Protein AF-R6I8Z9-F1 (afdb_monomer)

Nearest PDB structures (foldseek):
  7ds2-assembly1_B  TM=3.006E-01  e=2.150E+00  Gallus gallus
  7f9o-assembly1_7  TM=3.722E-01  e=4.222E+00  Hordeum vulgare subsp. spontaneum
  8cht-assembly2_B  TM=3.622E-01  e=7.407E+00  Homo sapiens

Radius of gyration: 23.56 Å; Cα contacts (8 Å, |Δi|>4): 431; chains: 1; bounding box: 46×62×81 Å

Mean predicted aligned error: 12.5 Å

Sequence (289 aa):
MYRFGGLYREVPIAVRAELDESARIVSLTIDEESCGSQGKSCDFACLERSLRDKLINRPFTEFSQIYKDAGTTGCLHVFEILSGASAFFAVLRDSGRDGGSEQELVKISSDAGGLIAENIHEVLGKTSVTNIDIRHNALPTFGKKGLPESMDAHLSVSVNGKTVSETDIKADDFPGCYSRLNRAYTRAYHAEKKFFAAGGKQRFSNLPSLVGLTVLALSREGMSGTFSRAAKLENILIFLQTGEGREGCIGFRKGLNMNQQYMLKAAAGAALGCAALALGIALKRRVRL

Solvent-accessible surface area (backbone atoms only — not comparable to full-atom values): 15982 Å² total; per-residue (Å²): 107,56,54,55,91,91,45,80,45,78,35,56,67,46,74,51,74,41,63,50,99,81,40,20,24,74,44,69,46,64,49,85,85,34,44,17,56,93,82,36,70,60,65,56,75,61,47,43,52,51,33,48,80,71,43,52,76,36,54,37,79,45,37,63,75,76,43,84,54,32,77,72,51,69,32,49,66,60,38,53,53,49,41,32,52,24,48,49,50,47,52,33,56,78,66,76,40,97,74,82,56,72,50,74,48,60,46,59,49,76,60,98,55,36,40,41,36,41,36,42,38,34,50,71,90,46,77,46,41,37,42,37,41,38,38,49,78,41,84,62,39,60,43,98,60,37,49,52,34,26,38,35,27,43,36,42,30,25,50,74,87,39,80,69,39,75,45,77,43,79,24,82,33,44,70,50,44,50,54,54,48,44,53,48,31,48,48,48,44,54,52,51,41,58,72,68,66,40,79,94,59,71,70,68,71,56,44,68,59,44,44,57,53,48,52,52,52,56,26,55,75,70,51,71,64,77,69,60,35,55,56,30,51,50,50,46,54,41,44,68,41,34,76,76,80,40,85,54,50,62,64,53,60,58,44,50,56,49,53,51,49,50,49,50,51,51,51,49,51,50,51,52,52,52,50,52,51,53,50,52,52,53,52,58,55,62,77,75,110

Secondary structure (DSSP, 8-state):
-EEETTEEE--PPPEEEEE-TTSBEEEEEE-TT---BTTB---HHHHHHHHHHHHTTSBGGGHHHH--SHHHHT-HHHHHHHHHHHHHHHHHHHTT-S---EEEEEEEEEETTEEEEEEEEEETTEEEEEEEEEEEEEEEEE-TTS-EEEEEEEEEEEETTEEEEEEEEEESSHHHHHHHHHHHHHHHHHHHHHHTT-TTT-----HHHHHHHHHHHHHHHT--SHHHHHHHHHHHHHHHHHTTTPPPPHHHHHHHHHHHHHHHHHHHHHHHHHHHHHHHHHHHHHTT-

Structure (mmCIF, N/CA/C/O backbone):
data_AF-R6I8Z9-F1
#
_entry.id   AF-R6I8Z9-F1
#
loop_
_atom_site.group_PDB
_atom_site.id
_atom_site.type_symbol
_atom_site.label_atom_id
_atom_site.label_alt_id
_atom_site.label_comp_id
_atom_site.label_asym_id
_atom_site.label_entity_id
_atom_site.label_seq_id
_atom_site.pdbx_PDB_ins_code
_atom_site.Cartn_x
_atom_site.Cartn_y
_atom_site.Cartn_z
_atom_site.occupancy
_atom_site.B_iso_or_equiv
_atom_site.auth_seq_id
_atom_site.auth_comp_id
_atom_site.auth_asym_id
_atom_site.auth_atom_id
_atom_site.pdbx_PDB_model_num
ATOM 1 N N . MET A 1 1 ? -6.831 3.422 -6.038 1.00 37.69 1 MET A N 1
ATOM 2 C CA . MET A 1 1 ? -6.981 3.412 -7.516 1.00 37.69 1 MET A CA 1
ATOM 3 C C . MET A 1 1 ? -5.604 3.221 -8.142 1.00 37.69 1 MET A C 1
ATOM 5 O O . MET A 1 1 ? -4.718 3.997 -7.817 1.00 37.69 1 MET A O 1
ATOM 9 N N . TYR A 1 2 ? -5.399 2.217 -9.003 1.00 39.88 2 TYR A N 1
ATOM 10 C CA . TYR A 1 2 ? -4.103 2.012 -9.669 1.00 39.88 2 TYR A CA 1
ATOM 11 C C . TYR A 1 2 ? -4.144 2.591 -11.085 1.00 39.88 2 TYR A C 1
ATOM 13 O O . TYR A 1 2 ? -4.976 2.191 -11.900 1.00 39.88 2 TYR A O 1
ATOM 21 N N . ARG A 1 3 ? -3.232 3.521 -11.388 1.00 37.03 3 ARG A N 1
ATOM 22 C CA . ARG A 1 3 ? -3.014 4.039 -12.745 1.00 37.03 3 ARG A CA 1
ATOM 23 C C . ARG A 1 3 ? -1.693 3.487 -13.262 1.00 37.03 3 ARG A C 1
ATOM 25 O O . ARG A 1 3 ? -0.635 3.947 -12.855 1.00 37.03 3 ARG A O 1
ATOM 32 N N . PHE A 1 4 ? -1.751 2.502 -14.155 1.00 36.09 4 PHE A N 1
ATOM 33 C CA . PHE A 1 4 ? -0.560 1.955 -14.810 1.00 36.09 4 PHE A CA 1
ATOM 34 C C . PHE A 1 4 ? -0.611 2.288 -16.300 1.00 36.09 4 PHE A C 1
ATOM 36 O O . PHE A 1 4 ? -1.385 1.681 -17.037 1.00 36.09 4 PHE A O 1
ATOM 43 N N . GLY A 1 5 ? 0.230 3.222 -16.763 1.00 35.69 5 GLY A N 1
ATOM 44 C CA . GLY A 1 5 ? 0.441 3.576 -18.179 1.00 35.69 5 GLY A CA 1
ATOM 45 C C . GLY A 1 5 ? -0.823 3.571 -19.058 1.00 35.69 5 GLY A C 1
ATOM 46 O O . GLY A 1 5 ? -0.926 2.787 -19.999 1.00 35.69 5 GLY A O 1
ATOM 47 N N . GLY A 1 6 ? -1.822 4.380 -18.714 1.00 32.09 6 GLY A N 1
ATOM 48 C CA . GLY A 1 6 ? -3.072 4.491 -19.478 1.00 32.09 6 GLY A CA 1
ATOM 49 C C . GLY A 1 6 ? -4.121 3.400 -19.217 1.00 32.09 6 GLY A C 1
ATOM 50 O O . GLY A 1 6 ? -5.240 3.523 -19.701 1.00 32.09 6 GLY A O 1
ATOM 51 N N . LEU A 1 7 ? -3.820 2.365 -18.421 1.00 34.34 7 LEU A N 1
ATOM 52 C CA . LEU A 1 7 ? -4.843 1.490 -17.841 1.00 34.34 7 LEU A CA 1
ATOM 53 C C . LEU A 1 7 ? -5.389 2.150 -16.573 1.00 34.34 7 LEU A C 1
ATOM 55 O O . LEU A 1 7 ? -4.698 2.234 -15.554 1.00 34.34 7 LEU A O 1
ATOM 59 N N . TYR A 1 8 ? -6.638 2.599 -16.662 1.00 40.69 8 TYR A N 1
ATOM 60 C CA . TYR A 1 8 ? -7.464 2.963 -15.520 1.00 40.69 8 TYR A CA 1
ATOM 61 C C . TYR A 1 8 ? -8.194 1.706 -15.069 1.00 40.69 8 TYR A C 1
ATOM 63 O O . TYR A 1 8 ? -8.999 1.156 -15.819 1.00 40.69 8 TYR A O 1
ATOM 71 N N . ARG A 1 9 ? -7.895 1.220 -13.865 1.00 45.56 9 ARG A N 1
ATOM 72 C CA . ARG A 1 9 ? -8.770 0.254 -13.204 1.00 45.56 9 ARG A CA 1
ATOM 73 C C . ARG A 1 9 ? -9.103 0.755 -11.811 1.00 45.56 9 ARG A C 1
ATOM 75 O O . ARG A 1 9 ? -8.223 0.961 -10.971 1.00 45.56 9 ARG A O 1
ATOM 82 N N . GLU A 1 10 ? -10.393 0.946 -11.586 1.00 44.97 10 GLU A N 1
ATOM 83 C CA . GLU A 1 10 ? -10.961 0.999 -10.251 1.00 44.97 10 GLU A CA 1
ATOM 84 C C . GLU A 1 10 ? -10.973 -0.437 -9.739 1.00 44.97 10 GLU A C 1
ATOM 86 O O . GLU A 1 10 ? -11.637 -1.319 -10.272 1.00 44.97 10 GLU A O 1
ATOM 91 N N . VAL A 1 11 ? -10.084 -0.694 -8.789 1.00 53.53 11 VAL A N 1
ATOM 92 C CA . VAL A 1 11 ? -9.871 -2.000 -8.163 1.00 53.53 11 VAL A CA 1
ATOM 93 C C . VAL A 1 11 ? -10.035 -1.959 -6.637 1.00 53.53 11 VAL A C 1
ATOM 95 O O . VAL A 1 11 ? -9.329 -2.704 -5.956 1.00 53.53 11 VAL A O 1
ATOM 98 N N . PRO A 1 12 ? -10.872 -1.082 -6.035 1.00 67.50 12 PRO A N 1
ATOM 99 C CA . PRO A 1 12 ? -11.103 -1.218 -4.611 1.00 67.50 12 PRO A CA 1
ATOM 100 C C . PRO A 1 12 ? -11.993 -2.443 -4.366 1.00 67.50 12 PRO A C 1
ATOM 102 O O . PRO A 1 12 ? -13.081 -2.569 -4.925 1.00 67.50 12 PRO A O 1
ATOM 105 N N . ILE A 1 13 ? -11.509 -3.353 -3.522 1.00 74.19 13 ILE A N 1
ATOM 106 C CA . ILE A 1 13 ? -12.403 -4.129 -2.667 1.00 74.19 13 ILE A CA 1
ATOM 107 C C . ILE A 1 13 ? -12.744 -3.190 -1.516 1.00 74.19 13 ILE A C 1
ATOM 109 O O . ILE A 1 13 ? -11.839 -2.768 -0.795 1.00 74.19 13 ILE A O 1
ATOM 113 N N . ALA A 1 14 ? -14.016 -2.853 -1.358 1.00 80.69 14 ALA A N 1
ATOM 114 C CA . ALA A 1 14 ? -14.491 -2.127 -0.192 1.00 80.69 14 ALA A CA 1
ATOM 115 C C . ALA A 1 14 ? -15.047 -3.133 0.820 1.00 80.69 14 ALA A C 1
ATOM 117 O O . ALA A 1 14 ? -15.854 -3.996 0.484 1.00 80.69 14 ALA A O 1
ATOM 118 N N . VAL A 1 15 ? -14.564 -3.054 2.060 1.00 84.94 15 VAL A N 1
ATOM 119 C CA . VAL A 1 15 ? -14.990 -3.927 3.157 1.00 84.94 15 VAL A CA 1
ATOM 120 C C . VAL A 1 15 ? -15.552 -3.053 4.264 1.00 84.94 15 VAL A C 1
ATOM 122 O O . VAL A 1 15 ? -14.878 -2.134 4.727 1.00 84.94 15 VAL A O 1
ATOM 125 N N . ARG A 1 16 ? -16.763 -3.367 4.718 1.00 89.00 16 ARG A N 1
ATOM 126 C CA . ARG A 1 16 ? -17.369 -2.770 5.906 1.00 89.00 16 ARG A CA 1
ATOM 127 C C . ARG A 1 16 ? -17.324 -3.789 7.035 1.00 89.00 16 ARG A C 1
ATOM 129 O O . ARG A 1 16 ? -17.813 -4.905 6.888 1.00 89.00 16 ARG A O 1
ATOM 136 N N . ALA A 1 17 ? -16.737 -3.395 8.159 1.00 90.12 17 ALA A N 1
ATOM 137 C CA . ALA A 1 17 ? -16.752 -4.161 9.397 1.00 90.12 17 ALA A CA 1
ATOM 138 C C . ALA A 1 17 ? -17.488 -3.353 10.469 1.00 90.12 17 ALA A C 1
ATOM 140 O O . ALA A 1 17 ? -17.173 -2.183 10.684 1.00 90.12 17 ALA A O 1
ATOM 141 N N . GLU A 1 18 ? -18.459 -3.971 11.132 1.00 93.00 18 GLU A N 1
ATOM 142 C CA . GLU A 1 18 ? -19.169 -3.377 12.267 1.00 93.00 18 GLU A CA 1
ATOM 143 C C . GLU A 1 18 ? -18.649 -3.997 13.555 1.00 93.00 18 GLU A C 1
ATOM 145 O O . GLU A 1 18 ? -18.430 -5.212 13.618 1.00 93.00 18 GLU A O 1
ATOM 150 N N . LEU A 1 19 ? -18.437 -3.157 14.566 1.00 92.94 19 LEU A N 1
ATOM 151 C CA . LEU A 1 19 ? -17.8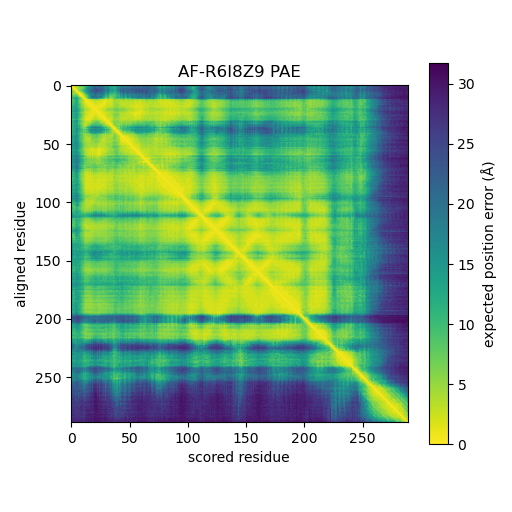47 -3.551 15.837 1.00 92.94 19 LEU A CA 1
ATOM 152 C C . LEU A 1 19 ? -18.837 -3.335 16.985 1.00 92.94 19 LEU A C 1
ATOM 154 O O . LEU A 1 19 ? -19.604 -2.374 16.958 1.00 92.94 19 LEU A O 1
ATOM 158 N N . ASP A 1 20 ? -18.794 -4.202 17.995 1.00 93.75 20 ASP A N 1
ATOM 159 C CA . ASP A 1 20 ? -19.477 -3.969 19.272 1.00 93.75 20 ASP A CA 1
ATOM 160 C C . ASP A 1 20 ? -18.688 -3.019 20.197 1.00 93.75 20 ASP A C 1
ATOM 162 O O . ASP A 1 20 ? -17.582 -2.569 19.885 1.00 93.75 20 ASP A O 1
ATOM 166 N N . GLU A 1 21 ? -19.243 -2.747 21.381 1.00 90.62 21 GLU A N 1
ATOM 167 C CA . GLU A 1 21 ? -18.621 -1.919 22.427 1.00 90.62 21 GLU A CA 1
ATOM 168 C C . GLU A 1 21 ? -17.268 -2.469 22.916 1.00 90.62 21 GLU A C 1
ATOM 170 O O . GLU A 1 21 ? -16.422 -1.725 23.411 1.00 90.62 21 GLU A O 1
ATOM 175 N N . SER A 1 22 ? -17.032 -3.773 22.746 1.00 90.56 22 SER A N 1
ATOM 176 C CA . SER A 1 22 ? -15.766 -4.443 23.064 1.00 90.56 22 SER A CA 1
ATOM 177 C C . SER A 1 22 ? -14.793 -4.473 21.877 1.00 90.56 22 SER A C 1
ATOM 179 O O . SER A 1 22 ? -13.768 -5.155 21.938 1.00 90.56 22 SER A O 1
ATOM 181 N N . ALA A 1 23 ? -15.084 -3.736 20.798 1.00 90.50 23 ALA A N 1
ATOM 182 C CA . ALA A 1 23 ? -14.331 -3.723 19.548 1.00 90.50 23 ALA A CA 1
ATOM 183 C C . ALA A 1 23 ? -14.204 -5.106 18.882 1.00 90.50 23 ALA A C 1
ATOM 185 O O . ALA A 1 23 ? -13.194 -5.404 18.234 1.00 90.50 23 ALA A O 1
ATOM 186 N N . ARG A 1 24 ? -15.210 -5.972 19.036 1.00 92.06 24 ARG A N 1
ATOM 187 C CA . ARG A 1 24 ? -15.294 -7.267 18.350 1.00 92.06 24 ARG A CA 1
ATOM 188 C C . ARG A 1 24 ? -16.115 -7.126 17.081 1.00 92.06 24 ARG A C 1
ATOM 190 O O . ARG A 1 24 ? -17.107 -6.410 17.063 1.00 92.06 24 ARG A O 1
ATOM 197 N N . ILE A 1 25 ? -15.720 -7.837 16.030 1.00 91.19 25 ILE A N 1
ATOM 198 C CA . ILE A 1 25 ? -16.417 -7.795 14.740 1.00 91.19 25 ILE A CA 1
ATOM 199 C C . ILE A 1 25 ? -17.774 -8.502 14.869 1.00 91.19 25 ILE A C 1
ATOM 201 O O . ILE A 1 25 ? -17.808 -9.717 15.049 1.00 91.19 25 ILE A O 1
ATOM 205 N N . VAL A 1 26 ? -18.880 -7.771 14.741 1.00 93.56 26 VAL A N 1
ATOM 206 C CA . VAL A 1 26 ? -20.249 -8.330 14.765 1.00 93.56 26 VAL A CA 1
ATOM 207 C C . VAL A 1 26 ? -20.830 -8.534 13.371 1.00 93.56 26 VAL A C 1
ATOM 209 O O . VAL A 1 26 ? -21.685 -9.394 13.177 1.00 93.56 26 VAL A O 1
ATOM 212 N N . SER A 1 27 ? -20.339 -7.782 12.387 1.00 90.69 27 SER A N 1
ATOM 213 C CA . SER A 1 27 ? -20.727 -7.920 10.987 1.00 90.69 27 SER A CA 1
ATOM 214 C C . SER A 1 27 ? -19.550 -7.601 10.077 1.00 90.69 27 SER A C 1
ATOM 216 O O . SER A 1 27 ? -18.705 -6.764 10.400 1.00 90.69 27 SER A O 1
ATOM 218 N N . LEU A 1 28 ? -19.496 -8.282 8.935 1.00 88.56 28 LEU A N 1
ATOM 219 C CA . LEU A 1 28 ? -18.548 -7.998 7.871 1.00 88.56 28 LEU A CA 1
ATOM 220 C C . LEU A 1 28 ? -19.227 -8.208 6.519 1.00 88.56 28 LEU A C 1
ATOM 222 O O . LEU A 1 28 ? -19.795 -9.277 6.265 1.00 88.56 28 LEU A O 1
ATOM 226 N N . THR A 1 29 ? -19.154 -7.189 5.671 1.00 86.56 29 THR A N 1
ATOM 227 C CA . THR A 1 29 ? -19.706 -7.193 4.314 1.00 86.56 29 THR A CA 1
ATOM 228 C C . THR A 1 29 ? -18.689 -6.635 3.331 1.00 86.56 29 THR A C 1
ATOM 230 O O . THR A 1 29 ? -17.877 -5.769 3.670 1.00 86.56 29 THR A O 1
ATOM 233 N N . ILE A 1 30 ? -18.718 -7.149 2.110 1.00 82.56 30 ILE A N 1
ATOM 234 C CA . ILE A 1 30 ? -17.967 -6.609 0.982 1.00 82.56 30 ILE A CA 1
ATOM 235 C C . ILE A 1 30 ? -18.955 -5.837 0.120 1.00 82.56 30 ILE A C 1
ATOM 237 O O . ILE A 1 30 ? -20.037 -6.334 -0.171 1.00 82.56 30 ILE A O 1
ATOM 241 N N . ASP A 1 31 ? -18.592 -4.618 -0.261 1.00 79.62 31 ASP A N 1
ATOM 242 C CA . ASP A 1 31 ? -19.432 -3.798 -1.128 1.00 79.62 31 ASP A CA 1
ATOM 243 C C . ASP A 1 31 ? -19.639 -4.499 -2.478 1.00 79.62 31 AS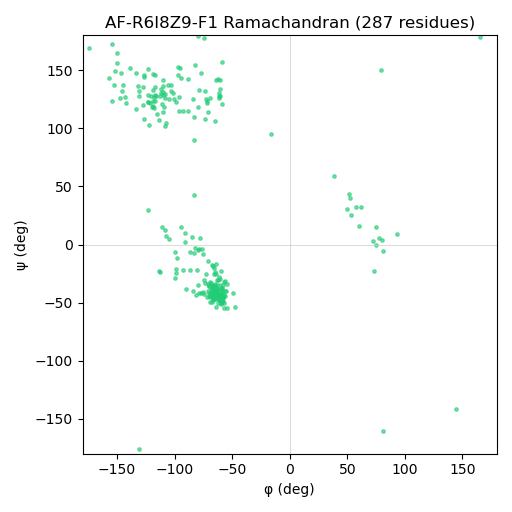P A C 1
ATOM 245 O O . ASP A 1 31 ? -18.666 -4.935 -3.103 1.00 79.62 31 ASP A O 1
ATOM 249 N N . GLU A 1 32 ? -20.890 -4.601 -2.922 1.00 70.94 32 GLU A N 1
ATOM 250 C CA . GLU A 1 32 ? -21.266 -5.236 -4.187 1.00 70.94 32 GLU A CA 1
ATOM 251 C C . GLU A 1 32 ? -20.709 -4.482 -5.403 1.00 70.94 32 GLU A C 1
ATOM 253 O O . GLU A 1 32 ? -20.472 -5.095 -6.446 1.00 70.94 32 GLU A O 1
ATOM 258 N N . GLU A 1 33 ? -20.415 -3.185 -5.261 1.00 73.44 33 GLU A N 1
ATOM 259 C CA . GLU A 1 33 ? -19.756 -2.373 -6.292 1.00 73.44 33 GLU A CA 1
ATOM 260 C C . GLU A 1 33 ? -18.245 -2.652 -6.395 1.00 73.44 33 GLU A C 1
ATOM 262 O O . GLU A 1 33 ? -17.557 -2.133 -7.279 1.00 73.44 33 GLU A O 1
ATOM 267 N N . SER A 1 34 ? -17.697 -3.502 -5.517 1.00 72.69 34 SER A N 1
ATOM 268 C CA . SER A 1 34 ? -16.289 -3.888 -5.567 1.00 72.69 34 SER A CA 1
ATOM 269 C C . SER A 1 34 ? -15.955 -4.594 -6.885 1.00 72.69 34 SER A C 1
ATOM 271 O O . SER A 1 34 ? -16.517 -5.626 -7.240 1.00 72.69 34 SER A O 1
ATOM 273 N N . CYS A 1 35 ? -14.918 -4.127 -7.577 1.00 66.00 35 CYS A N 1
ATOM 274 C CA . CYS A 1 35 ? -14.460 -4.729 -8.840 1.00 66.00 35 CYS A CA 1
ATOM 275 C C . CYS A 1 35 ? -13.491 -5.919 -8.649 1.00 66.00 35 CYS A C 1
ATOM 277 O O . CYS A 1 35 ? -12.918 -6.441 -9.613 1.00 66.00 35 CYS A O 1
ATOM 279 N N . GLY A 1 36 ? -13.281 -6.349 -7.402 1.00 62.72 36 GLY A N 1
ATOM 280 C CA . GLY A 1 36 ? -12.304 -7.365 -7.012 1.00 62.72 36 GLY A CA 1
ATOM 281 C C . GLY A 1 36 ? -10.895 -6.786 -6.896 1.00 62.72 36 GLY A C 1
ATOM 282 O O . GLY A 1 36 ? -10.720 -5.579 -6.748 1.00 62.72 36 GLY A O 1
ATOM 283 N N . SER A 1 37 ? -9.870 -7.640 -6.952 1.00 59.22 37 SER A N 1
ATOM 284 C CA . SER A 1 37 ? -8.480 -7.187 -6.831 1.00 59.22 37 SER A CA 1
ATOM 285 C C . SER A 1 37 ? -7.694 -7.292 -8.133 1.00 59.22 37 SER A C 1
ATOM 287 O O . SER A 1 37 ? -7.833 -8.255 -8.889 1.00 59.22 37 SER A O 1
ATOM 289 N N . GLN A 1 38 ? -6.834 -6.293 -8.374 1.00 54.91 38 GLN A N 1
ATOM 290 C CA . GLN A 1 38 ? -5.828 -6.265 -9.445 1.00 54.91 38 GLN A CA 1
ATOM 291 C C . GLN A 1 38 ? -6.383 -6.628 -10.840 1.00 54.91 38 GLN A C 1
ATOM 293 O O . GLN A 1 38 ? -5.677 -7.143 -11.703 1.00 54.91 38 GLN A O 1
ATOM 298 N N . GLY A 1 39 ? -7.660 -6.314 -11.082 1.00 48.28 39 GLY A N 1
ATOM 299 C CA . GLY A 1 39 ? -8.331 -6.424 -12.372 1.00 48.28 39 GLY A CA 1
ATOM 300 C C . GLY A 1 39 ? -9.069 -7.743 -12.598 1.00 48.28 39 GLY A C 1
ATOM 301 O O . GLY A 1 39 ? -9.516 -7.964 -13.724 1.00 48.28 39 GLY A O 1
ATOM 302 N N . LYS A 1 40 ? -9.211 -8.594 -11.569 1.00 53.59 40 LYS A N 1
ATOM 303 C CA . LYS A 1 40 ? -10.024 -9.818 -11.609 1.00 53.59 40 LYS A CA 1
ATOM 304 C C . LYS A 1 40 ? -11.151 -9.766 -10.577 1.00 53.59 40 LYS A C 1
ATOM 306 O O . LYS A 1 40 ? -10.909 -9.483 -9.405 1.00 53.59 40 LYS A O 1
ATOM 311 N N . SER A 1 41 ? -12.357 -10.119 -11.019 1.00 56.53 41 SER A N 1
ATOM 312 C CA . SER A 1 41 ? -13.537 -10.257 -10.164 1.00 56.53 41 SER A CA 1
ATOM 313 C C . SER A 1 41 ? -13.304 -11.333 -9.100 1.00 56.53 41 SER A C 1
ATOM 315 O O . SER A 1 41 ? -12.919 -12.464 -9.421 1.00 56.53 41 SER A O 1
ATOM 317 N N . CYS A 1 42 ? -13.531 -10.989 -7.833 1.00 66.94 42 CYS A N 1
ATOM 318 C CA . CYS A 1 42 ? -13.537 -11.955 -6.740 1.00 66.94 42 CYS A CA 1
ATOM 319 C C . CYS A 1 42 ? -14.903 -12.651 -6.656 1.00 66.94 42 CYS A C 1
ATOM 321 O O . CYS A 1 42 ? -15.919 -12.102 -7.066 1.00 66.94 42 CYS A O 1
ATOM 323 N N . ASP A 1 43 ? -14.928 -13.864 -6.105 1.00 71.00 43 ASP A N 1
ATOM 324 C CA . ASP A 1 43 ? -16.175 -14.514 -5.693 1.00 71.00 43 ASP A CA 1
ATOM 325 C C . ASP A 1 43 ? -16.545 -13.980 -4.303 1.00 71.00 43 ASP A C 1
ATOM 327 O O . ASP A 1 43 ? -16.061 -14.490 -3.287 1.00 71.00 43 ASP A O 1
ATOM 331 N N . PHE A 1 44 ? -17.311 -12.887 -4.270 1.00 73.38 44 PHE A N 1
ATOM 332 C CA . PHE A 1 44 ? -17.617 -12.175 -3.029 1.00 73.38 44 PHE A CA 1
ATOM 333 C C . PHE A 1 44 ? -18.463 -13.008 -2.072 1.00 73.38 44 PHE A C 1
ATOM 335 O O . PHE A 1 44 ? -18.134 -13.057 -0.897 1.00 73.38 44 PHE A O 1
ATOM 342 N N . ALA A 1 45 ? -19.448 -13.766 -2.557 1.00 71.00 45 ALA A N 1
ATOM 343 C CA . ALA A 1 45 ? -20.281 -14.608 -1.696 1.00 71.00 45 ALA A CA 1
ATOM 344 C C . ALA A 1 45 ? -19.481 -15.741 -1.020 1.00 71.00 45 ALA A C 1
ATOM 346 O O . ALA A 1 45 ? -19.773 -16.161 0.104 1.00 71.00 45 ALA A O 1
ATOM 347 N N . CYS A 1 46 ? -18.471 -16.282 -1.707 1.00 70.31 46 CYS A N 1
ATOM 348 C CA . CYS A 1 46 ? -17.529 -17.229 -1.112 1.00 70.31 46 CYS A CA 1
ATOM 349 C C . CYS A 1 46 ? -16.609 -16.544 -0.093 1.00 70.31 46 CYS A C 1
ATOM 351 O O . CYS A 1 46 ? -16.397 -17.061 1.007 1.00 70.31 46 CYS A O 1
ATOM 353 N N . LEU A 1 47 ? -16.094 -15.365 -0.444 1.00 73.69 47 LEU A N 1
ATOM 354 C CA . LEU A 1 47 ? -15.187 -14.602 0.402 1.00 73.69 47 LEU A CA 1
ATOM 355 C C . LEU A 1 47 ? -15.878 -14.124 1.685 1.00 73.69 47 LEU A C 1
ATOM 357 O O . LEU A 1 47 ? -15.349 -14.350 2.766 1.00 73.69 47 LEU A O 1
ATOM 361 N N . GLU A 1 48 ? -17.081 -13.562 1.596 1.00 76.81 48 GLU A N 1
ATOM 362 C CA . GLU A 1 48 ? -17.883 -13.141 2.745 1.00 76.81 48 GLU A CA 1
ATOM 363 C C . GLU A 1 48 ? -18.190 -14.297 3.694 1.00 76.81 48 GLU A C 1
ATOM 365 O O . GLU A 1 48 ? -17.992 -14.151 4.898 1.00 76.81 48 GLU A O 1
ATOM 370 N N . ARG A 1 49 ? -18.602 -15.466 3.181 1.00 75.62 49 ARG A N 1
ATOM 371 C CA . ARG A 1 49 ? -18.802 -16.659 4.024 1.00 75.62 49 ARG A CA 1
ATOM 372 C C . ARG A 1 49 ? -17.517 -17.070 4.738 1.00 75.62 49 ARG A C 1
ATOM 374 O O . ARG A 1 49 ? -17.516 -17.202 5.956 1.00 75.62 49 ARG A O 1
ATOM 381 N N . SER A 1 50 ? -16.411 -17.186 3.998 1.00 73.81 50 SER A N 1
ATOM 382 C CA . SER A 1 50 ? -15.105 -17.535 4.575 1.00 73.81 50 SER A CA 1
ATOM 383 C C . SER A 1 50 ? -14.651 -16.533 5.640 1.00 73.81 50 SER A C 1
ATOM 385 O O . SER A 1 50 ? -14.020 -16.920 6.621 1.00 73.81 50 SER A O 1
ATOM 387 N N . LEU A 1 51 ? -14.925 -15.242 5.450 1.00 78.88 51 LEU A N 1
ATOM 388 C CA . LEU A 1 51 ? -14.563 -14.206 6.411 1.00 78.88 51 LEU A CA 1
ATOM 389 C C . LEU A 1 51 ? -15.467 -14.241 7.639 1.00 78.88 51 LEU A C 1
ATOM 391 O O . LEU A 1 51 ? -14.954 -14.146 8.751 1.00 78.88 51 LEU A O 1
ATOM 395 N N . ARG A 1 52 ? -16.781 -14.416 7.461 1.00 80.81 52 ARG A N 1
ATOM 396 C CA . ARG A 1 52 ? -17.739 -14.481 8.571 1.00 80.81 52 ARG A CA 1
ATOM 397 C C . ARG A 1 52 ? -17.381 -15.591 9.551 1.00 80.81 52 ARG A C 1
ATOM 399 O O . ARG A 1 52 ? -17.216 -15.316 10.736 1.00 80.81 52 ARG A O 1
ATOM 406 N N . ASP A 1 53 ? -17.152 -16.800 9.048 1.00 79.50 53 ASP A N 1
ATOM 407 C CA . ASP A 1 53 ? -16.834 -17.965 9.885 1.00 79.50 53 ASP A CA 1
ATOM 408 C C . ASP A 1 53 ? -15.555 -17.773 10.712 1.00 79.50 53 ASP A C 1
ATOM 410 O O . ASP A 1 53 ? -15.407 -18.322 11.805 1.00 79.50 53 ASP A O 1
ATOM 414 N N 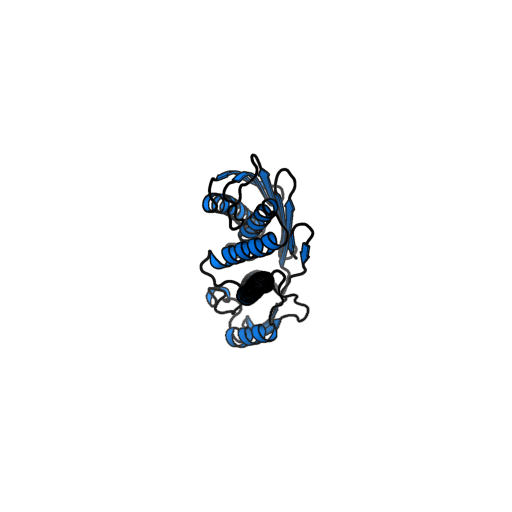. LYS A 1 54 ? -14.607 -16.989 10.192 1.00 81.19 54 LYS A N 1
ATOM 415 C CA . LYS A 1 54 ? -13.272 -16.855 10.779 1.00 81.19 54 LYS A CA 1
ATOM 416 C C . LYS A 1 54 ? -13.095 -15.602 11.626 1.00 81.19 54 LYS A C 1
ATOM 418 O O . LYS A 1 54 ? -12.274 -15.620 12.543 1.00 81.19 54 LYS A O 1
ATOM 423 N N . LEU A 1 55 ? -13.828 -14.531 11.324 1.00 85.44 55 LEU A N 1
ATOM 424 C CA . LEU A 1 55 ? -13.594 -13.197 11.880 1.00 85.44 55 LEU A CA 1
ATOM 425 C C . LEU A 1 55 ? -14.706 -12.708 12.815 1.00 85.44 55 LEU A C 1
ATOM 427 O O . LEU A 1 55 ? -14.430 -11.863 13.665 1.00 85.44 55 LEU A O 1
ATOM 431 N N . ILE A 1 56 ? -15.935 -13.221 12.708 1.00 89.62 56 ILE A N 1
ATOM 432 C CA . ILE A 1 56 ? -17.037 -12.779 13.577 1.00 89.62 56 ILE A CA 1
ATOM 433 C C . ILE A 1 56 ? -16.742 -13.131 15.041 1.00 89.62 56 ILE A C 1
ATOM 435 O O . ILE A 1 56 ? -16.169 -14.175 15.357 1.00 89.62 56 ILE A O 1
ATOM 439 N N . ASN A 1 57 ? -17.120 -12.227 15.946 1.00 87.50 57 ASN A N 1
ATOM 440 C CA . ASN A 1 57 ? -16.849 -12.246 17.382 1.00 87.50 57 ASN A CA 1
ATOM 441 C C . ASN A 1 57 ? -15.357 -12.228 17.750 1.00 87.50 57 ASN A C 1
ATOM 443 O O . ASN A 1 57 ? -14.999 -12.529 18.893 1.00 87.50 57 ASN A O 1
ATOM 447 N N . ARG A 1 58 ? -14.460 -11.872 16.829 1.00 87.56 58 ARG A N 1
ATOM 448 C CA . ARG A 1 58 ? -13.023 -11.742 17.110 1.00 87.56 58 ARG A CA 1
ATOM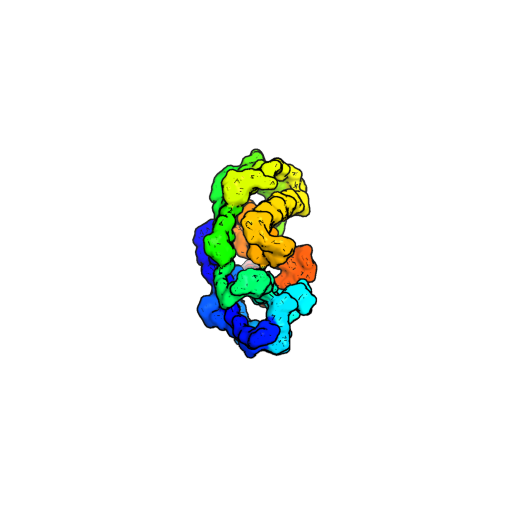 449 C C . ARG A 1 58 ? -12.660 -10.283 17.392 1.00 87.56 58 ARG A C 1
ATOM 451 O O . ARG A 1 58 ? -13.274 -9.393 16.802 1.00 87.56 58 ARG A O 1
ATOM 458 N N . PRO A 1 59 ? -11.693 -10.019 18.287 1.00 87.94 59 PRO A N 1
ATOM 459 C CA . PRO A 1 59 ? -11.301 -8.656 18.623 1.00 87.94 59 PRO A CA 1
ATOM 460 C C . PRO A 1 59 ? -10.589 -8.002 17.436 1.00 87.94 59 PRO A C 1
ATOM 462 O O . PRO A 1 59 ? -9.605 -8.522 16.905 1.00 87.94 59 PRO A O 1
ATOM 465 N N . PHE A 1 60 ? -11.085 -6.840 17.019 1.00 88.38 60 PHE A N 1
ATOM 466 C CA . PHE A 1 60 ? -10.538 -6.112 15.881 1.00 88.38 60 PHE A CA 1
ATOM 467 C C . PHE A 1 60 ? -9.207 -5.443 16.220 1.00 88.38 60 PHE A C 1
ATOM 469 O O . PHE A 1 60 ? -8.330 -5.363 15.369 1.00 88.38 60 PHE A O 1
ATOM 476 N N . THR A 1 61 ? -8.995 -5.032 17.470 1.00 81.19 61 THR A N 1
ATOM 477 C CA . THR A 1 61 ? -7.748 -4.394 17.934 1.00 81.19 61 THR A CA 1
ATOM 478 C C . THR A 1 61 ? -6.529 -5.317 17.908 1.00 81.19 61 THR A C 1
ATOM 480 O O . THR A 1 61 ? -5.396 -4.845 17.883 1.00 81.19 61 THR A O 1
ATOM 483 N N . GLU A 1 62 ? -6.744 -6.632 17.888 1.00 76.62 62 GLU A N 1
ATOM 484 C CA . GLU A 1 62 ? -5.687 -7.649 17.896 1.00 76.62 62 GLU A CA 1
ATOM 485 C C . GLU A 1 62 ? -5.559 -8.360 16.544 1.00 76.62 62 GLU A C 1
ATOM 487 O O . GLU A 1 62 ? -4.872 -9.376 16.443 1.00 76.62 62 GLU A O 1
ATOM 492 N N . PHE A 1 63 ? -6.189 -7.828 15.487 1.00 82.12 63 PHE A N 1
ATOM 493 C CA . PHE A 1 63 ? -6.283 -8.485 14.181 1.00 82.12 63 PHE A CA 1
ATOM 494 C C . PHE A 1 63 ? -4.928 -9.026 13.714 1.00 82.12 63 PHE A C 1
ATOM 496 O O . PHE A 1 63 ? -4.776 -10.212 13.461 1.00 82.12 63 PHE A O 1
ATOM 503 N N . SER A 1 64 ? -3.900 -8.183 13.687 1.00 69.69 64 SER A N 1
ATOM 504 C CA . SER A 1 64 ? -2.575 -8.583 13.199 1.00 69.69 64 SER A CA 1
ATOM 505 C C . SER A 1 64 ? -1.755 -9.471 14.152 1.00 69.69 64 SER A C 1
ATOM 507 O O . SER A 1 64 ? -0.687 -9.949 13.776 1.00 69.69 64 SER A O 1
ATOM 509 N N . GLN A 1 65 ? -2.216 -9.668 15.390 1.00 73.81 65 GLN A N 1
ATOM 510 C CA . GLN A 1 65 ? -1.629 -10.619 16.340 1.00 73.81 65 GLN A CA 1
ATOM 511 C C . GLN A 1 65 ? -2.285 -11.997 16.203 1.00 73.81 65 GLN A C 1
ATOM 513 O O . GLN A 1 65 ? -1.602 -13.020 16.267 1.00 73.81 65 GLN A O 1
ATOM 518 N N . ILE A 1 66 ? -3.601 -12.009 15.977 1.00 73.62 66 ILE A N 1
ATOM 519 C CA . ILE A 1 66 ? -4.414 -13.217 15.802 1.00 73.62 66 ILE A CA 1
ATOM 520 C C . ILE A 1 66 ? -4.222 -13.797 14.397 1.00 73.62 66 ILE A C 1
ATOM 522 O O . ILE A 1 66 ? -4.078 -15.007 14.234 1.00 73.62 66 ILE A O 1
ATOM 526 N N . TYR A 1 67 ? -4.174 -12.936 13.384 1.00 75.00 67 TYR A N 1
ATOM 527 C CA . TYR A 1 67 ? -4.009 -13.301 11.984 1.00 75.00 67 TYR A CA 1
ATOM 528 C C . TYR A 1 67 ? -2.603 -12.902 11.547 1.00 75.00 67 TYR A C 1
ATOM 530 O O . TYR A 1 67 ? -2.312 -11.730 11.316 1.00 75.00 67 TYR A O 1
ATOM 538 N N . LYS A 1 68 ? -1.706 -13.888 11.472 1.00 71.31 68 LYS A N 1
ATOM 539 C CA . LYS A 1 68 ? -0.303 -13.666 11.087 1.00 71.31 68 LYS A CA 1
ATOM 540 C C . LYS A 1 68 ? -0.112 -13.554 9.575 1.00 71.31 68 LYS A C 1
ATOM 542 O O . LYS A 1 68 ? 0.877 -12.981 9.129 1.00 71.31 68 LYS A O 1
ATOM 547 N N . ASP A 1 69 ? -1.055 -14.088 8.804 1.00 70.25 69 ASP A N 1
ATOM 548 C CA . ASP A 1 69 ? -1.003 -14.131 7.350 1.00 70.25 69 ASP A CA 1
ATOM 549 C C . ASP A 1 69 ? -2.403 -14.202 6.710 1.00 70.25 69 ASP A C 1
ATOM 551 O O . ASP A 1 69 ? -3.438 -14.376 7.365 1.00 70.25 69 ASP A O 1
ATOM 555 N N . ALA A 1 70 ? -2.405 -14.084 5.383 1.00 68.12 70 ALA A N 1
ATOM 556 C CA . ALA A 1 70 ? -3.588 -14.117 4.534 1.00 68.12 70 ALA A CA 1
ATOM 557 C C . ALA A 1 70 ? -4.263 -15.495 4.413 1.00 68.12 70 ALA A C 1
ATOM 559 O O . ALA A 1 70 ? -5.392 -15.575 3.921 1.00 68.12 70 ALA A O 1
ATOM 560 N N . GLY A 1 71 ? -3.604 -16.583 4.825 1.00 67.81 71 GLY A N 1
ATOM 561 C CA . GLY A 1 71 ? -4.173 -17.931 4.769 1.00 67.81 71 GLY A CA 1
ATOM 562 C C . GLY A 1 71 ? -5.405 -18.046 5.661 1.00 67.81 71 GLY A C 1
ATOM 563 O O . GLY A 1 71 ? -6.407 -18.660 5.284 1.00 67.81 71 GLY A O 1
ATOM 564 N N . THR A 1 72 ? -5.388 -17.346 6.799 1.00 70.06 72 THR A N 1
ATOM 565 C CA . THR A 1 72 ? -6.535 -17.333 7.709 1.00 70.06 72 THR A CA 1
ATOM 566 C C . THR A 1 72 ? -7.710 -16.575 7.101 1.00 70.06 72 THR A C 1
ATOM 568 O O . THR A 1 72 ? -8.788 -17.141 6.998 1.00 70.06 72 THR A O 1
ATOM 571 N N . THR A 1 73 ? -7.539 -15.360 6.580 1.00 71.56 73 THR A N 1
ATOM 572 C CA . THR A 1 73 ? -8.652 -14.629 5.936 1.00 71.56 73 THR A CA 1
ATOM 573 C C . THR A 1 73 ? -9.120 -15.273 4.625 1.00 71.56 73 THR A C 1
ATOM 575 O O . THR A 1 73 ? -10.215 -14.983 4.151 1.00 71.56 73 THR A O 1
ATOM 578 N N . GLY A 1 74 ? -8.305 -16.144 4.019 1.00 72.00 74 GLY A N 1
ATOM 579 C CA . GLY A 1 74 ? -8.558 -16.719 2.696 1.00 72.00 74 GLY A CA 1
ATOM 580 C C . GLY A 1 74 ? -8.368 -15.715 1.552 1.00 72.00 74 GLY A C 1
ATOM 581 O O . GLY A 1 74 ? -8.598 -16.051 0.392 1.00 72.00 74 GLY A O 1
ATOM 582 N N . CYS A 1 75 ? -7.943 -14.483 1.849 1.00 73.25 75 CYS A N 1
ATOM 583 C CA . CYS A 1 75 ? -7.686 -13.447 0.856 1.00 73.25 75 CYS A CA 1
ATOM 584 C C . CYS A 1 75 ? -6.660 -12.432 1.365 1.00 73.25 75 CYS A C 1
ATOM 586 O O . CYS A 1 75 ? -6.879 -11.765 2.378 1.00 73.25 75 CYS A O 1
ATOM 588 N N . LEU A 1 76 ? -5.578 -12.268 0.599 1.00 71.81 76 LEU A N 1
ATOM 589 C CA . LEU A 1 76 ? -4.507 -11.312 0.886 1.00 71.81 76 LEU A CA 1
ATOM 590 C C . LEU A 1 76 ? -5.011 -9.869 0.983 1.00 71.81 76 LEU A C 1
ATOM 592 O O . LEU A 1 76 ? -4.705 -9.193 1.952 1.00 71.81 76 LEU A O 1
ATOM 596 N N . HIS A 1 77 ? -5.858 -9.428 0.056 1.00 73.75 77 HIS A N 1
ATOM 597 C CA . HIS A 1 77 ? -6.363 -8.051 0.057 1.00 73.75 77 HIS A CA 1
ATOM 598 C C . HIS A 1 77 ? -7.228 -7.753 1.276 1.00 73.75 77 HIS A C 1
ATOM 600 O O . HIS A 1 77 ? -7.085 -6.709 1.894 1.00 73.75 77 HIS A O 1
ATOM 606 N N . VAL A 1 78 ? -8.103 -8.688 1.659 1.00 77.69 78 VAL A N 1
ATOM 607 C CA . VAL A 1 78 ? -8.923 -8.507 2.861 1.00 77.69 78 VAL A CA 1
ATOM 608 C C . VAL A 1 78 ? -8.053 -8.535 4.113 1.00 77.69 78 VAL A C 1
ATOM 610 O O . VAL A 1 78 ? -8.289 -7.757 5.028 1.00 77.69 78 VAL A O 1
ATOM 613 N N . PHE A 1 79 ? -7.022 -9.382 4.147 1.00 78.50 79 PHE A N 1
ATOM 614 C CA . PHE A 1 79 ? -6.037 -9.355 5.223 1.00 78.50 79 PHE A CA 1
ATOM 615 C C . PHE A 1 79 ? -5.346 -7.991 5.333 1.00 78.50 79 PHE A C 1
ATOM 617 O O . PHE A 1 79 ? -5.288 -7.434 6.423 1.00 78.50 79 PHE A O 1
ATOM 624 N N . GLU A 1 80 ? -4.869 -7.437 4.219 1.00 76.00 80 GLU A N 1
ATOM 625 C CA . GLU A 1 80 ? -4.188 -6.139 4.177 1.00 76.00 80 GLU A CA 1
ATOM 626 C C . GLU A 1 80 ? -5.127 -4.992 4.580 1.00 76.00 80 GLU A C 1
ATOM 628 O O . GLU A 1 80 ? -4.773 -4.208 5.460 1.00 76.00 80 GLU A O 1
ATOM 633 N N . ILE A 1 81 ? -6.347 -4.951 4.028 1.00 80.56 81 ILE A N 1
ATOM 634 C CA . ILE A 1 81 ? -7.374 -3.948 4.354 1.00 80.56 81 ILE A CA 1
ATOM 635 C C . ILE A 1 81 ? -7.736 -4.008 5.838 1.00 80.56 81 ILE A C 1
ATOM 637 O O . ILE A 1 81 ? -7.698 -2.988 6.518 1.00 80.56 81 ILE A O 1
ATOM 641 N N . LEU A 1 82 ? -8.067 -5.189 6.368 1.00 82.88 82 LEU A N 1
ATOM 642 C CA . LEU A 1 82 ? -8.485 -5.323 7.765 1.00 82.88 82 LEU A CA 1
ATOM 643 C C . LEU A 1 82 ? -7.324 -5.127 8.739 1.00 82.88 82 LEU A C 1
ATOM 645 O O . LEU A 1 82 ? -7.527 -4.557 9.806 1.00 82.88 82 LEU A O 1
ATOM 649 N N . SER A 1 83 ? -6.105 -5.544 8.385 1.00 80.62 83 SER A N 1
ATOM 650 C CA . SER A 1 83 ? -4.911 -5.260 9.186 1.00 80.62 83 SER A CA 1
ATOM 651 C C . SER A 1 83 ? -4.618 -3.758 9.232 1.00 80.62 83 SER A C 1
ATOM 653 O O . SER A 1 83 ? -4.275 -3.240 10.297 1.00 80.62 83 SER A O 1
ATOM 655 N N . GLY A 1 84 ? -4.758 -3.053 8.104 1.00 80.44 84 GLY A N 1
ATOM 656 C CA . GLY A 1 84 ? -4.646 -1.596 8.036 1.00 80.44 84 GLY A CA 1
ATOM 657 C C . GLY A 1 84 ? -5.744 -0.908 8.847 1.00 80.44 84 GLY A C 1
ATOM 658 O O . GLY A 1 84 ? -5.454 -0.160 9.774 1.00 80.44 84 GLY A O 1
ATOM 659 N N . ALA A 1 85 ? -7.010 -1.237 8.600 1.00 85.50 85 ALA A N 1
ATOM 660 C CA . ALA A 1 85 ? -8.139 -0.664 9.328 1.00 85.50 85 ALA A CA 1
ATOM 661 C C . ALA A 1 85 ? -8.064 -0.928 10.847 1.00 85.50 85 ALA A C 1
ATOM 663 O O . ALA A 1 85 ? -8.311 -0.024 11.641 1.00 85.50 85 ALA A O 1
ATOM 664 N N . SER A 1 86 ? -7.652 -2.131 11.265 1.00 86.31 86 SER A N 1
ATOM 665 C CA . SER A 1 86 ? -7.446 -2.504 12.674 1.00 86.31 86 SER A CA 1
ATOM 666 C C . SER A 1 86 ? -6.418 -1.617 13.363 1.00 86.31 86 SER A C 1
ATOM 668 O O . SER A 1 86 ? -6.668 -1.079 14.446 1.00 86.31 86 SER A O 1
ATOM 670 N N . ALA A 1 87 ? -5.258 -1.424 12.735 1.00 81.94 87 ALA A N 1
ATOM 671 C CA . ALA A 1 87 ? -4.245 -0.578 13.333 1.00 81.94 87 ALA A CA 1
ATOM 672 C C . ALA A 1 87 ? -4.688 0.905 13.319 1.00 81.94 87 ALA A C 1
ATOM 674 O O . ALA A 1 87 ? -4.356 1.628 14.259 1.00 81.94 87 ALA A O 1
ATOM 675 N N . PHE A 1 88 ? -5.458 1.368 12.323 1.00 84.31 88 PHE A N 1
ATOM 676 C CA . PHE A 1 88 ? -5.917 2.762 12.260 1.00 84.31 88 PHE A CA 1
ATOM 677 C C . PHE A 1 88 ? -6.963 3.028 13.341 1.00 84.31 88 PHE A C 1
ATOM 679 O O . PHE A 1 88 ? -6.894 4.028 14.054 1.00 84.31 88 PHE A O 1
ATOM 686 N N . PHE A 1 89 ? -7.857 2.065 13.554 1.00 86.69 89 PHE A N 1
ATOM 687 C CA . PHE A 1 89 ? -8.790 2.059 14.670 1.00 86.69 89 PHE A CA 1
ATOM 688 C C . PHE A 1 89 ? -8.076 2.150 16.029 1.00 86.69 89 PHE A C 1
ATOM 690 O O . PHE A 1 89 ? -8.509 2.899 16.904 1.00 86.69 89 PHE A O 1
ATOM 697 N N . ALA A 1 90 ? -6.941 1.464 16.207 1.00 82.62 90 ALA A N 1
ATOM 698 C CA . ALA A 1 90 ? -6.136 1.606 17.422 1.00 82.62 90 ALA A CA 1
ATOM 699 C C . ALA A 1 90 ? -5.585 3.035 17.599 1.00 82.62 90 ALA A C 1
ATOM 701 O O . ALA A 1 90 ? -5.593 3.555 18.712 1.00 82.62 90 ALA A O 1
ATOM 702 N N . VAL A 1 91 ? -5.166 3.700 16.514 1.00 81.44 91 VAL A N 1
ATOM 703 C CA . VAL A 1 91 ? -4.724 5.107 16.556 1.00 81.44 91 VAL A CA 1
ATOM 704 C C . VAL A 1 91 ? -5.866 6.048 16.943 1.00 81.44 91 VAL A C 1
ATOM 706 O O . VAL A 1 91 ? -5.648 6.954 17.749 1.00 81.44 91 VAL A O 1
ATOM 709 N N . LEU A 1 92 ? -7.074 5.833 16.411 1.00 86.19 92 LEU A N 1
ATOM 710 C CA . LEU A 1 92 ? -8.263 6.604 16.788 1.00 86.19 92 LEU A CA 1
ATOM 711 C C . LEU A 1 92 ? -8.552 6.484 18.289 1.00 86.19 92 LEU A C 1
ATOM 713 O O . LEU A 1 92 ? -8.666 7.506 18.968 1.00 86.19 92 LEU A O 1
ATOM 717 N N . ARG A 1 93 ? -8.569 5.251 18.817 1.00 84.56 93 ARG A N 1
ATOM 718 C CA . ARG A 1 93 ? -8.791 4.979 20.246 1.00 84.56 93 ARG A CA 1
ATOM 719 C C . ARG A 1 93 ? -7.729 5.610 21.141 1.00 84.56 93 ARG A C 1
ATOM 721 O O . ARG A 1 93 ? -8.081 6.283 22.104 1.00 84.56 93 ARG A O 1
ATOM 728 N N . ASP A 1 94 ? -6.451 5.431 20.810 1.00 82.38 94 ASP A N 1
ATOM 729 C CA . ASP A 1 94 ? -5.332 6.012 21.568 1.00 82.38 94 ASP A CA 1
ATOM 730 C C . ASP A 1 94 ? -5.381 7.550 21.577 1.00 82.38 94 ASP A C 1
ATOM 732 O O . ASP A 1 94 ? -4.905 8.189 22.514 1.00 82.38 94 ASP A O 1
ATOM 736 N N . SER A 1 95 ? -5.967 8.146 20.536 1.00 82.38 95 SER A N 1
ATOM 737 C CA . SER A 1 95 ? -6.128 9.594 20.390 1.00 82.38 95 SER A CA 1
ATOM 738 C C . SER A 1 95 ? -7.446 10.127 20.969 1.00 82.38 95 SER A C 1
ATOM 740 O O . SER A 1 95 ? -7.716 11.318 20.817 1.00 82.38 95 SER A O 1
ATOM 742 N N . GLY A 1 96 ? -8.281 9.274 21.581 1.00 87.12 96 GLY A N 1
ATOM 743 C CA . GLY A 1 96 ? -9.590 9.656 22.123 1.00 87.12 96 GLY A CA 1
ATOM 744 C C . GLY A 1 96 ? -10.574 10.169 21.067 1.00 87.12 96 GLY A C 1
ATOM 745 O O . GLY A 1 96 ? -11.349 11.078 21.349 1.00 87.12 96 GLY A O 1
ATOM 746 N N . ARG A 1 97 ? -10.496 9.654 19.832 1.00 86.25 97 ARG A N 1
ATOM 747 C CA . ARG A 1 97 ? -11.355 10.057 18.711 1.00 86.25 97 ARG A CA 1
ATOM 748 C C . ARG A 1 97 ? -12.398 8.990 18.402 1.00 86.25 97 ARG A C 1
ATOM 750 O O . ARG A 1 97 ? -12.052 7.820 18.259 1.00 86.25 97 ARG A O 1
ATOM 757 N N . ASP A 1 98 ? -13.624 9.438 18.152 1.00 85.31 98 ASP A N 1
ATOM 758 C CA . ASP A 1 98 ? -14.750 8.571 17.772 1.00 85.31 98 ASP A CA 1
ATOM 759 C C . ASP A 1 98 ? -14.821 8.305 16.257 1.00 85.31 98 ASP A C 1
ATOM 761 O O . ASP A 1 98 ? -15.623 7.498 15.793 1.00 85.31 98 ASP A O 1
ATOM 765 N N . GLY A 1 99 ? -13.978 8.973 15.461 1.00 88.88 99 GLY A N 1
ATOM 766 C CA . GLY A 1 99 ? -13.942 8.797 14.013 1.00 88.88 99 GLY A CA 1
ATOM 767 C C . GLY A 1 99 ? -12.810 9.548 13.312 1.00 88.88 99 GLY A C 1
ATOM 768 O O . GLY A 1 99 ? -12.121 10.392 13.895 1.00 88.88 99 GLY A O 1
ATOM 769 N N . GLY A 1 100 ? -12.625 9.221 12.034 1.00 89.00 100 GLY A N 1
ATOM 770 C CA . GLY A 1 100 ? -11.645 9.842 11.151 1.00 89.00 100 GLY A CA 1
ATOM 771 C C . GLY A 1 100 ? -11.423 9.036 9.874 1.00 89.00 100 GLY A C 1
ATOM 772 O O . GLY A 1 100 ? -12.002 7.966 9.697 1.00 89.00 100 GLY A O 1
ATOM 773 N N . SER A 1 101 ? -10.568 9.556 9.000 1.00 88.50 101 SER A N 1
ATOM 774 C CA . SER A 1 101 ? -10.175 8.923 7.743 1.00 88.50 101 SER A CA 1
ATOM 775 C C . SER A 1 101 ? -8.663 8.734 7.663 1.00 88.50 101 SER A C 1
ATOM 777 O O . SER A 1 101 ? -7.877 9.506 8.227 1.00 88.50 101 SER A O 1
ATOM 779 N N . GLU A 1 102 ? -8.279 7.698 6.932 1.00 86.38 102 GLU A N 1
ATOM 780 C CA . GLU A 1 102 ? -6.948 7.505 6.379 1.00 86.38 102 GLU A CA 1
ATOM 781 C C . GLU A 1 102 ? -7.125 7.231 4.884 1.00 86.38 102 GLU A C 1
ATOM 783 O O . GLU A 1 102 ? -8.052 6.523 4.481 1.00 86.38 102 GLU A O 1
ATOM 788 N N . GLN A 1 103 ? -6.299 7.870 4.065 1.00 85.00 103 GLN A N 1
ATOM 789 C CA . GLN A 1 103 ? -6.308 7.689 2.626 1.00 85.00 103 GLN A CA 1
ATOM 790 C C . GLN A 1 103 ? -4.892 7.795 2.080 1.00 85.00 103 GLN A C 1
ATOM 792 O O . GLN A 1 103 ? -4.202 8.786 2.304 1.00 85.00 103 GLN A O 1
ATOM 797 N N . GLU A 1 104 ? -4.512 6.838 1.243 1.00 81.88 104 GLU A N 1
ATOM 798 C CA . GLU A 1 104 ? -3.256 6.882 0.507 1.00 81.88 104 GLU A CA 1
ATOM 799 C C . GLU A 1 104 ? -3.495 6.779 -1.003 1.00 81.88 104 GLU A C 1
ATOM 801 O O . GLU A 1 104 ? -4.201 5.896 -1.507 1.00 81.88 104 GLU A O 1
ATOM 806 N N . LEU A 1 105 ? -2.908 7.714 -1.746 1.00 82.56 105 LEU A N 1
ATOM 807 C CA . LEU A 1 105 ? -2.972 7.791 -3.194 1.00 82.56 105 LEU A CA 1
ATOM 808 C C . LEU A 1 105 ? -1.567 7.736 -3.779 1.00 82.56 105 LEU A C 1
ATOM 810 O O . LEU A 1 105 ? -0.739 8.613 -3.554 1.00 82.56 105 LEU A O 1
ATOM 814 N N . VAL A 1 106 ? -1.352 6.734 -4.626 1.00 79.81 106 VAL A N 1
ATOM 815 C CA . VAL A 1 106 ? -0.083 6.507 -5.309 1.00 79.81 106 VAL A CA 1
ATOM 816 C C . VAL A 1 106 ? -0.248 6.761 -6.797 1.00 79.81 106 VAL A C 1
ATOM 818 O O . VAL A 1 106 ? -1.123 6.185 -7.454 1.00 79.81 106 VAL A O 1
ATOM 821 N N . LYS A 1 107 ? 0.656 7.559 -7.355 1.00 82.00 107 LYS A N 1
ATOM 822 C CA . LYS A 1 107 ? 0.795 7.774 -8.790 1.00 82.00 107 LYS A CA 1
ATOM 823 C C . LYS A 1 107 ? 2.213 7.424 -9.212 1.00 82.00 107 LYS A C 1
ATOM 825 O O . LYS A 1 107 ? 3.163 8.020 -8.730 1.00 82.00 107 LYS A O 1
ATOM 830 N N . ILE A 1 108 ? 2.344 6.494 -10.153 1.00 79.44 108 ILE A N 1
ATOM 831 C CA . ILE A 1 108 ? 3.622 6.186 -10.797 1.00 79.44 108 ILE A CA 1
ATOM 832 C C .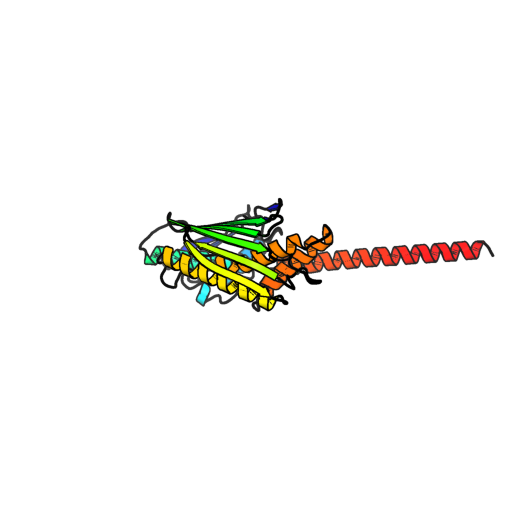 ILE A 1 108 ? 3.537 6.606 -12.262 1.00 79.44 108 ILE A C 1
ATOM 834 O O . ILE A 1 108 ? 2.605 6.231 -12.977 1.00 79.44 108 ILE A O 1
ATOM 838 N N . SER A 1 109 ? 4.511 7.391 -12.699 1.00 79.00 109 SER A N 1
ATOM 839 C CA . SER A 1 109 ? 4.697 7.830 -14.078 1.00 79.00 109 SER A CA 1
ATOM 840 C C . SER A 1 109 ? 6.104 7.491 -14.542 1.00 79.00 109 SER A C 1
ATOM 842 O O . SER A 1 109 ? 7.049 7.585 -13.768 1.00 79.00 109 SER A O 1
ATOM 844 N N . SER A 1 110 ? 6.230 7.126 -15.811 1.00 76.94 110 SER A N 1
ATOM 845 C CA . SER A 1 110 ? 7.510 6.872 -16.461 1.00 76.94 110 SER A CA 1
ATOM 846 C C . SER A 1 110 ? 7.717 7.838 -17.620 1.00 76.94 110 SER A C 1
ATOM 848 O O . SER A 1 110 ? 6.759 8.206 -18.308 1.00 76.94 110 SER A O 1
ATOM 850 N N . ASP A 1 111 ? 8.968 8.211 -17.851 1.00 72.44 111 ASP A N 1
ATOM 851 C CA . ASP A 1 111 ? 9.434 8.935 -19.028 1.00 72.44 111 ASP A CA 1
ATOM 852 C C . ASP A 1 111 ? 10.676 8.243 -19.620 1.00 72.44 111 ASP A C 1
ATOM 854 O O . ASP A 1 111 ? 11.065 7.159 -19.191 1.00 72.44 111 ASP A O 1
ATOM 858 N N . ALA A 1 112 ? 11.281 8.829 -20.655 1.00 69.00 112 ALA A N 1
ATOM 859 C CA . ALA A 1 112 ? 12.451 8.237 -21.309 1.00 69.00 112 ALA A CA 1
ATOM 860 C C . ALA A 1 112 ? 13.710 8.201 -20.415 1.00 69.00 112 ALA A C 1
ATOM 862 O O . ALA A 1 112 ? 14.645 7.465 -20.721 1.00 69.00 112 ALA A O 1
ATOM 863 N N . GLY A 1 113 ? 13.750 9.007 -19.350 1.00 78.00 113 GLY A N 1
ATOM 864 C CA . GLY A 1 113 ? 14.859 9.107 -18.403 1.00 78.00 113 GLY A CA 1
ATOM 865 C C . GLY A 1 113 ? 14.644 8.325 -17.106 1.00 78.00 113 GLY A C 1
ATOM 866 O O . GLY A 1 113 ? 15.575 8.243 -16.308 1.00 78.00 113 GLY A O 1
ATOM 867 N N . GLY A 1 114 ? 13.458 7.752 -16.882 1.00 85.25 114 GLY A N 1
ATOM 868 C CA . GLY A 1 114 ? 13.177 6.839 -15.777 1.00 85.25 114 GLY A CA 1
ATOM 869 C C . GLY A 1 114 ? 11.775 6.973 -15.194 1.00 85.25 114 GLY A C 1
ATOM 870 O O . GLY A 1 114 ? 10.795 7.138 -15.920 1.00 85.25 114 GLY A O 1
ATOM 871 N N . LEU A 1 115 ? 11.669 6.857 -13.870 1.00 87.25 115 LEU A N 1
ATOM 872 C CA . LEU A 1 115 ? 10.408 6.654 -13.163 1.00 87.25 115 LEU A CA 1
ATOM 873 C C . LEU A 1 115 ? 10.251 7.633 -12.004 1.00 87.25 115 LEU A C 1
ATOM 875 O O . LEU A 1 115 ? 11.118 7.746 -11.146 1.00 87.25 115 LEU A O 1
ATOM 879 N N . ILE A 1 116 ? 9.081 8.263 -11.934 1.00 87.38 116 ILE A N 1
ATOM 880 C CA . ILE A 1 116 ? 8.663 9.114 -10.821 1.00 87.38 116 ILE A CA 1
ATOM 881 C C . ILE A 1 116 ? 7.452 8.473 -10.145 1.00 87.38 116 ILE A C 1
ATOM 883 O O . ILE A 1 116 ? 6.453 8.173 -10.804 1.00 87.38 116 ILE A O 1
ATOM 887 N N . ALA A 1 117 ? 7.524 8.291 -8.831 1.00 87.06 117 ALA A N 1
ATOM 888 C CA . ALA A 1 117 ? 6.401 7.892 -8.000 1.00 87.06 117 ALA A CA 1
ATOM 889 C C . ALA A 1 117 ? 6.086 8.984 -6.972 1.00 87.06 117 ALA A C 1
ATOM 891 O O . ALA A 1 117 ? 6.950 9.409 -6.211 1.00 87.06 117 ALA A O 1
ATOM 892 N N . GLU A 1 118 ? 4.830 9.409 -6.937 1.00 89.25 118 GLU A N 1
ATOM 893 C CA . GLU A 1 118 ? 4.278 10.321 -5.941 1.00 89.25 118 GLU A CA 1
ATOM 894 C C . GLU A 1 118 ? 3.305 9.539 -5.057 1.00 89.25 118 GLU A C 1
ATOM 896 O O . GLU A 1 118 ? 2.412 8.845 -5.552 1.00 89.25 118 GLU A O 1
ATOM 901 N N . ASN A 1 119 ? 3.496 9.645 -3.747 1.00 88.56 119 ASN A N 1
ATOM 902 C CA . ASN A 1 119 ? 2.621 9.086 -2.733 1.00 88.56 119 ASN A CA 1
ATOM 903 C C . ASN A 1 119 ? 2.055 10.210 -1.871 1.00 88.56 119 ASN A C 1
ATOM 905 O O . ASN A 1 119 ? 2.813 10.920 -1.211 1.00 88.56 119 ASN A O 1
ATOM 909 N N . ILE A 1 120 ? 0.736 10.352 -1.861 1.00 90.00 120 ILE A N 1
ATOM 910 C CA . ILE A 1 120 ? 0.013 11.305 -1.024 1.00 90.00 120 ILE A CA 1
ATOM 911 C C . ILE A 1 120 ? -0.730 10.496 0.029 1.00 90.00 120 ILE A C 1
ATOM 913 O O . ILE A 1 120 ? -1.646 9.750 -0.303 1.00 90.00 120 ILE A O 1
ATOM 917 N N . HIS A 1 121 ? -0.341 10.653 1.287 1.00 88.44 121 HIS A N 1
ATOM 918 C CA . HIS A 1 121 ? -0.911 9.930 2.416 1.00 88.44 121 HIS A CA 1
ATOM 919 C C . HIS A 1 121 ? -1.545 10.931 3.378 1.00 88.44 121 HIS A C 1
ATOM 921 O O . HIS A 1 121 ? -0.868 11.797 3.931 1.00 88.44 121 HIS A O 1
ATOM 927 N N . GLU A 1 122 ? -2.852 10.836 3.566 1.00 88.88 122 GLU A N 1
ATOM 928 C CA . GLU A 1 122 ? -3.626 11.643 4.494 1.00 88.88 122 GLU A CA 1
ATOM 929 C C . GLU A 1 122 ? -4.077 10.795 5.682 1.00 88.88 122 GLU A C 1
ATOM 931 O O . GLU A 1 122 ? -4.665 9.732 5.515 1.00 88.88 122 GLU A O 1
ATOM 936 N N . VAL A 1 123 ? -3.830 11.285 6.895 1.00 86.19 123 VAL A N 1
ATOM 937 C CA . VAL A 1 123 ? -4.253 10.648 8.143 1.00 86.19 123 VAL A CA 1
ATOM 938 C C . VAL A 1 123 ? -4.863 11.715 9.037 1.00 86.19 123 VAL A C 1
ATOM 940 O O . VAL A 1 123 ? -4.168 12.643 9.457 1.00 86.19 123 VAL A O 1
ATOM 943 N N . LEU A 1 124 ? -6.153 11.587 9.354 1.00 87.06 124 LEU A N 1
ATOM 944 C CA . LEU A 1 124 ? -6.873 12.506 10.248 1.00 87.06 124 LEU A CA 1
ATOM 945 C C . LEU A 1 124 ? -6.735 13.989 9.843 1.00 87.06 124 LEU A C 1
ATOM 947 O O . LEU A 1 124 ? -6.552 14.855 10.702 1.00 87.06 124 LEU A O 1
ATOM 951 N N . GLY A 1 125 ? -6.788 14.277 8.537 1.00 86.81 125 GLY A N 1
ATOM 952 C CA . GLY A 1 125 ? -6.666 15.629 7.976 1.00 86.81 125 GLY A CA 1
ATOM 953 C C . GLY A 1 125 ? -5.236 16.181 7.917 1.00 86.81 125 GLY A C 1
ATOM 954 O O . GLY A 1 125 ? -5.038 17.344 7.567 1.00 86.81 125 GLY A O 1
ATOM 955 N N . LYS A 1 126 ? -4.223 15.378 8.262 1.00 89.56 126 LYS A N 1
ATOM 956 C CA . LYS A 1 126 ? -2.810 15.712 8.065 1.00 89.56 126 LYS A CA 1
ATOM 957 C C . LYS A 1 126 ? -2.284 14.980 6.837 1.00 89.56 126 LYS A C 1
ATOM 959 O O . LYS A 1 126 ? -2.426 13.767 6.753 1.00 89.56 126 LYS A O 1
ATOM 964 N N . THR A 1 127 ? -1.622 15.693 5.931 1.00 93.00 127 THR A N 1
ATOM 965 C CA . THR A 1 127 ? -1.144 15.130 4.659 1.00 93.00 127 THR A CA 1
ATOM 966 C C . THR A 1 127 ? 0.380 15.055 4.617 1.00 93.00 127 THR A C 1
ATOM 968 O O . THR A 1 127 ? 1.071 16.013 4.964 1.00 93.00 127 THR A O 1
ATOM 971 N N . SER A 1 128 ? 0.893 13.907 4.187 1.00 92.31 128 SER A N 1
ATOM 972 C CA . SER A 1 128 ? 2.286 13.633 3.841 1.00 92.31 128 SER A CA 1
ATOM 973 C C . SER A 1 128 ? 2.385 13.434 2.333 1.00 92.31 128 SER A C 1
ATOM 975 O O . SER A 1 128 ? 1.553 12.747 1.742 1.00 92.31 128 SER A O 1
ATOM 977 N N . VAL A 1 129 ? 3.404 14.020 1.710 1.00 94.00 129 VAL A N 1
ATOM 978 C CA . VAL A 1 129 ? 3.726 13.800 0.297 1.00 94.00 129 VAL A CA 1
ATOM 979 C C . VAL A 1 129 ? 5.125 13.214 0.208 1.00 94.00 129 VAL A C 1
ATOM 981 O O . VAL A 1 129 ? 6.097 13.855 0.610 1.00 94.00 129 VAL A O 1
ATOM 984 N N . THR A 1 130 ? 5.236 12.006 -0.331 1.00 93.38 130 THR A N 1
ATOM 985 C CA . THR A 1 130 ? 6.515 11.363 -0.630 1.00 93.38 130 THR A CA 1
ATOM 986 C C . THR A 1 130 ? 6.726 11.327 -2.134 1.00 93.38 130 THR A C 1
ATOM 988 O O . THR A 1 130 ? 5.892 10.800 -2.863 1.00 93.38 130 THR A O 1
ATOM 991 N N . ASN A 1 131 ? 7.864 11.842 -2.592 1.00 93.75 131 ASN A N 1
ATOM 992 C CA . ASN A 1 131 ? 8.295 11.727 -3.978 1.00 93.75 131 ASN A CA 1
ATOM 993 C C . ASN A 1 131 ? 9.493 10.791 -4.062 1.00 93.75 131 ASN A C 1
ATOM 995 O O . ASN A 1 131 ? 10.460 10.949 -3.315 1.00 93.75 131 ASN A O 1
ATOM 999 N N . ILE A 1 132 ? 9.429 9.848 -4.992 1.00 91.19 132 ILE A N 1
ATOM 1000 C CA . ILE A 1 132 ? 10.528 8.980 -5.389 1.00 91.19 132 ILE A CA 1
ATOM 1001 C C . ILE A 1 132 ? 10.830 9.266 -6.855 1.00 91.19 132 ILE A C 1
ATOM 1003 O O . ILE A 1 132 ? 9.948 9.143 -7.701 1.00 91.19 132 ILE A O 1
ATOM 1007 N N . ASP A 1 133 ? 12.072 9.622 -7.149 1.00 92.81 133 ASP A N 1
ATOM 1008 C CA . ASP A 1 133 ? 12.571 9.824 -8.503 1.00 92.81 133 ASP A CA 1
ATOM 1009 C C . ASP A 1 133 ? 13.714 8.837 -8.772 1.00 92.81 133 ASP A C 1
ATOM 1011 O O . ASP A 1 133 ? 14.684 8.772 -8.015 1.00 92.81 133 ASP A O 1
ATOM 1015 N N . ILE A 1 134 ? 13.572 8.036 -9.824 1.00 91.94 134 ILE A N 1
ATOM 1016 C CA . ILE A 1 134 ? 14.570 7.093 -10.323 1.00 91.94 134 ILE A CA 1
ATOM 1017 C C . ILE A 1 134 ? 14.975 7.561 -11.715 1.00 91.94 134 ILE A C 1
ATOM 1019 O O . ILE A 1 134 ? 14.192 7.451 -12.658 1.00 91.94 134 ILE A O 1
ATOM 1023 N N . ARG A 1 135 ? 16.219 8.018 -11.862 1.00 93.12 135 ARG A N 1
ATOM 1024 C CA . ARG A 1 135 ? 16.790 8.456 -13.139 1.00 93.12 135 ARG A CA 1
ATOM 1025 C C . ARG A 1 135 ? 17.826 7.474 -13.636 1.00 93.12 135 ARG A C 1
ATOM 1027 O O . ARG A 1 135 ? 18.828 7.240 -12.972 1.00 93.12 135 ARG A O 1
ATOM 1034 N N . HIS A 1 136 ? 17.581 6.885 -14.796 1.00 89.38 136 HIS A N 1
ATOM 1035 C CA . HIS A 1 136 ? 18.457 5.882 -15.380 1.00 89.38 136 HIS A CA 1
ATOM 1036 C C . HIS A 1 136 ? 19.751 6.514 -15.894 1.00 89.38 136 HIS A C 1
ATOM 1038 O O . HIS A 1 136 ? 19.726 7.384 -16.760 1.00 89.38 136 HIS A O 1
ATOM 1044 N N . ASN A 1 137 ? 20.884 6.019 -15.398 1.00 88.62 137 ASN A N 1
ATOM 1045 C CA . ASN A 1 137 ? 22.188 6.264 -16.012 1.00 88.62 137 ASN A CA 1
ATOM 1046 C C . ASN A 1 137 ? 22.379 5.333 -17.219 1.00 88.62 137 ASN A C 1
ATOM 1048 O O . ASN A 1 137 ? 22.959 5.718 -18.231 1.00 88.62 137 ASN A O 1
ATOM 1052 N N . ALA A 1 138 ? 21.847 4.111 -17.117 1.00 86.06 138 ALA A N 1
ATOM 1053 C CA . ALA A 1 138 ? 21.704 3.165 -18.214 1.00 86.06 138 ALA A CA 1
ATOM 1054 C C . ALA A 1 138 ? 20.338 2.475 -18.131 1.00 86.06 138 ALA A C 1
ATOM 1056 O O . ALA A 1 138 ? 19.774 2.309 -17.047 1.00 86.06 138 ALA A O 1
ATOM 1057 N N . LEU A 1 139 ? 19.806 2.062 -19.284 1.00 81.94 139 LEU A N 1
ATOM 1058 C CA . LEU A 1 139 ? 18.513 1.384 -19.331 1.00 81.94 139 LEU A CA 1
ATOM 1059 C C . LEU A 1 139 ? 18.558 0.080 -18.513 1.00 81.94 139 LEU A C 1
ATOM 1061 O O . LEU A 1 139 ? 19.504 -0.699 -18.672 1.00 81.94 139 LEU A O 1
ATOM 1065 N N . PRO A 1 140 ? 17.544 -0.185 -17.669 1.00 81.75 140 PRO A N 1
ATOM 1066 C CA . PRO A 1 140 ? 17.469 -1.431 -16.924 1.00 81.75 140 PRO A CA 1
ATOM 1067 C C . PRO A 1 140 ? 17.355 -2.622 -17.880 1.00 81.75 140 PRO A C 1
ATOM 1069 O O . PRO A 1 140 ? 16.672 -2.559 -18.907 1.00 81.75 140 PRO A O 1
ATOM 1072 N N . THR A 1 141 ? 18.009 -3.728 -17.533 1.00 82.38 141 THR A N 1
ATOM 1073 C CA . THR A 1 141 ? 17.849 -4.991 -18.264 1.00 82.38 141 THR A CA 1
ATOM 1074 C C . THR A 1 141 ? 16.838 -5.882 -17.559 1.00 82.38 141 THR A C 1
ATOM 1076 O O . THR A 1 141 ? 16.636 -5.781 -16.347 1.00 82.38 141 THR A O 1
ATOM 1079 N N . PHE A 1 142 ? 16.173 -6.751 -18.321 1.00 78.38 142 PHE A N 1
ATOM 1080 C CA . PHE A 1 142 ? 15.084 -7.574 -17.807 1.00 78.38 142 PHE A CA 1
ATOM 1081 C C . PHE A 1 142 ? 15.247 -9.031 -18.195 1.00 78.38 142 PHE A C 1
ATOM 1083 O O . PHE A 1 142 ? 15.483 -9.367 -19.358 1.00 78.38 142 PHE A O 1
ATOM 1090 N N . GLY A 1 143 ? 14.995 -9.895 -17.220 1.00 71.69 143 GLY A N 1
ATOM 1091 C CA . GLY A 1 143 ? 15.043 -11.332 -17.407 1.00 71.69 143 GLY A CA 1
ATOM 1092 C C . GLY A 1 143 ? 13.871 -11.908 -18.175 1.00 71.69 143 GLY A C 1
ATOM 1093 O O . GLY A 1 143 ? 12.870 -11.251 -18.475 1.00 71.69 143 GLY A O 1
ATOM 1094 N N . LYS A 1 144 ? 13.922 -13.224 -18.403 1.00 68.38 144 LYS A N 1
ATOM 1095 C CA . LYS A 1 144 ? 12.847 -13.974 -19.087 1.00 68.38 144 LYS A CA 1
ATOM 1096 C C . LYS A 1 144 ? 11.477 -13.815 -18.413 1.00 68.38 144 LYS A C 1
ATOM 1098 O O . LYS A 1 144 ? 10.453 -13.821 -19.096 1.00 68.38 144 LYS A O 1
ATOM 1103 N N . LYS A 1 145 ? 11.458 -13.637 -17.086 1.00 65.56 145 LYS A N 1
ATOM 1104 C CA . LYS A 1 145 ? 10.244 -13.409 -16.281 1.00 65.56 145 LYS A CA 1
ATOM 1105 C C . LYS A 1 145 ? 9.771 -11.948 -16.272 1.00 65.56 145 LYS A C 1
ATOM 1107 O O . LYS A 1 145 ? 8.731 -11.665 -15.695 1.00 65.56 145 LYS A O 1
ATOM 1112 N N . GLY A 1 146 ? 10.506 -11.039 -16.916 1.00 66.31 146 GLY A N 1
ATOM 1113 C CA . GLY A 1 146 ? 10.225 -9.604 -16.928 1.00 66.31 146 GLY A CA 1
ATOM 1114 C C . GLY A 1 146 ? 10.699 -8.857 -15.682 1.00 66.31 146 GLY A C 1
ATOM 1115 O O . GLY A 1 146 ? 10.433 -7.672 -15.594 1.00 66.31 146 GLY A O 1
ATOM 1116 N N . LEU A 1 147 ? 11.386 -9.517 -14.744 1.00 72.44 147 LEU A N 1
ATOM 1117 C CA . LEU A 1 147 ? 11.966 -8.872 -13.563 1.00 72.44 147 LEU A CA 1
ATOM 1118 C C . LEU A 1 147 ? 13.259 -8.121 -13.931 1.00 72.44 147 LEU A C 1
ATOM 1120 O O . LEU A 1 147 ? 13.977 -8.610 -14.808 1.00 72.44 147 LEU A O 1
ATOM 1124 N N . PRO A 1 148 ? 13.578 -6.995 -13.262 1.00 71.94 148 PRO A N 1
ATOM 1125 C CA . PRO A 1 148 ? 14.847 -6.297 -13.452 1.00 71.94 148 PRO A CA 1
ATOM 1126 C C . PRO A 1 148 ? 16.029 -7.219 -13.133 1.00 71.94 148 PRO A C 1
ATOM 1128 O O . PRO A 1 148 ? 16.122 -7.731 -12.019 1.00 71.94 148 PRO A O 1
ATOM 1131 N N . GLU A 1 149 ? 16.906 -7.445 -14.108 1.00 82.12 149 GLU A N 1
ATOM 1132 C CA . GLU A 1 149 ? 18.161 -8.192 -13.956 1.00 82.12 149 GLU A CA 1
ATOM 1133 C C . GLU A 1 149 ? 19.357 -7.259 -13.776 1.00 82.12 149 GLU A C 1
ATOM 1135 O O . GLU A 1 149 ? 20.347 -7.672 -13.192 1.00 82.12 149 GLU A O 1
ATOM 1140 N N . SER A 1 150 ? 19.253 -5.993 -14.180 1.00 85.44 150 SER A N 1
ATOM 1141 C CA . SER A 1 150 ? 20.208 -4.966 -13.775 1.00 85.44 150 SER A CA 1
ATOM 1142 C C . SER A 1 150 ? 19.561 -3.590 -13.699 1.00 85.44 150 SER A C 1
ATOM 1144 O O . SER A 1 150 ? 18.547 -3.318 -14.351 1.00 85.44 150 SER A O 1
ATOM 1146 N N . MET A 1 151 ? 20.158 -2.713 -12.898 1.00 88.44 151 MET A N 1
ATOM 1147 C CA . MET A 1 151 ? 19.751 -1.322 -12.763 1.00 88.44 151 MET A CA 1
ATOM 1148 C C . MET A 1 151 ? 20.974 -0.454 -12.490 1.00 88.44 151 MET A C 1
ATOM 1150 O O . MET A 1 151 ? 21.710 -0.699 -11.531 1.00 88.44 151 MET A O 1
ATOM 1154 N N . ASP A 1 152 ? 21.143 0.568 -13.326 1.00 90.94 152 ASP A N 1
ATOM 1155 C CA . ASP A 1 152 ? 22.064 1.679 -13.105 1.00 90.94 152 ASP A CA 1
ATOM 1156 C C . ASP A 1 152 ? 21.258 2.979 -13.125 1.00 90.94 152 ASP A C 1
ATOM 1158 O O . ASP A 1 152 ? 20.788 3.427 -14.176 1.00 90.94 152 ASP A O 1
ATOM 1162 N N . ALA A 1 153 ? 21.002 3.532 -11.945 1.00 92.94 153 ALA A N 1
ATOM 1163 C CA . ALA A 1 153 ? 20.135 4.688 -11.791 1.00 92.94 153 ALA A CA 1
ATOM 1164 C C . ALA A 1 153 ? 20.504 5.528 -10.573 1.00 92.94 153 ALA A C 1
ATOM 1166 O O . ALA A 1 153 ? 20.905 4.999 -9.540 1.00 92.94 153 ALA A O 1
ATOM 1167 N N . HIS A 1 154 ? 20.269 6.827 -10.661 1.00 94.81 154 HIS A N 1
ATOM 1168 C CA . HIS A 1 154 ? 20.225 7.710 -9.514 1.00 94.81 154 HIS A CA 1
ATOM 1169 C C . HIS A 1 154 ? 18.831 7.667 -8.873 1.00 94.81 154 HIS A C 1
ATOM 1171 O O . HIS A 1 154 ? 17.828 7.884 -9.550 1.00 94.81 154 HIS A O 1
ATOM 1177 N N . LEU A 1 155 ? 18.755 7.375 -7.575 1.00 93.44 155 LEU A N 1
ATOM 1178 C CA . LEU A 1 155 ? 17.518 7.350 -6.797 1.00 93.44 155 LEU A CA 1
ATOM 1179 C C . LEU A 1 155 ? 17.505 8.513 -5.806 1.00 93.44 155 LEU A C 1
ATOM 1181 O O . LEU A 1 155 ? 18.327 8.553 -4.889 1.00 93.44 155 LEU A O 1
ATOM 1185 N N . SER A 1 156 ? 16.497 9.372 -5.917 1.00 95.12 156 SER A N 1
ATOM 1186 C CA . SER A 1 156 ? 16.207 10.432 -4.956 1.00 95.12 156 SER A CA 1
ATOM 1187 C C . SER A 1 156 ? 14.842 10.207 -4.313 1.00 95.12 156 SER A C 1
ATOM 1189 O O . SER A 1 156 ? 13.865 9.863 -4.976 1.00 95.12 156 SER A O 1
ATOM 1191 N N . VAL A 1 157 ? 14.768 10.368 -2.994 1.00 94.12 157 VAL A N 1
ATOM 1192 C CA . VAL A 1 157 ? 13.531 10.245 -2.224 1.00 94.12 157 VAL A CA 1
ATOM 1193 C C . VAL A 1 157 ? 13.390 11.447 -1.312 1.00 94.12 157 VAL A C 1
ATOM 1195 O O . VAL A 1 157 ? 14.281 11.741 -0.508 1.00 94.12 157 VAL A O 1
ATOM 1198 N N . SER A 1 158 ? 12.241 12.109 -1.386 1.00 95.50 158 SER A N 1
ATOM 1199 C CA . SER A 1 158 ? 11.890 13.226 -0.516 1.00 95.50 158 SER A CA 1
ATOM 1200 C C . SER A 1 158 ? 10.545 13.005 0.162 1.00 95.50 158 SER A C 1
ATOM 1202 O O . SER A 1 158 ? 9.634 12.421 -0.415 1.00 95.50 158 SER A O 1
ATOM 1204 N N . VAL A 1 159 ? 10.425 13.481 1.399 1.00 94.25 159 VAL A N 1
ATOM 1205 C CA . VAL A 1 159 ? 9.179 13.487 2.174 1.00 94.25 159 VAL A CA 1
ATOM 1206 C C . VAL A 1 159 ? 8.897 14.926 2.578 1.00 94.25 159 VAL A C 1
ATOM 1208 O O . VAL A 1 159 ? 9.731 15.573 3.214 1.00 94.25 159 VAL A O 1
ATOM 1211 N N . ASN A 1 160 ? 7.732 15.443 2.193 1.00 94.44 160 ASN A N 1
ATOM 1212 C CA . ASN A 1 160 ? 7.309 16.826 2.415 1.00 94.44 160 ASN A CA 1
ATOM 1213 C C . ASN A 1 160 ? 8.366 17.844 1.947 1.00 94.44 160 ASN A C 1
ATOM 1215 O O . ASN A 1 160 ? 8.713 18.781 2.668 1.00 94.44 160 ASN A O 1
ATOM 1219 N N . GLY A 1 161 ? 8.940 17.602 0.762 1.00 93.00 161 GLY A N 1
ATOM 1220 C CA . GLY A 1 161 ? 9.974 18.442 0.148 1.00 93.00 161 GLY A CA 1
ATOM 1221 C C . GLY A 1 161 ? 11.376 18.313 0.756 1.00 93.00 161 GLY A C 1
ATOM 1222 O O . GLY A 1 161 ? 12.298 18.971 0.286 1.00 93.00 161 GLY A O 1
ATOM 1223 N N . LYS A 1 162 ? 11.572 17.475 1.782 1.00 94.19 162 LYS A N 1
ATOM 1224 C CA . LYS A 1 162 ? 12.889 17.232 2.389 1.00 94.19 162 LYS A CA 1
ATOM 1225 C C . LYS A 1 162 ? 13.476 15.931 1.872 1.00 94.19 162 LYS A C 1
ATOM 1227 O O . LYS A 1 162 ? 12.846 14.886 2.013 1.00 94.19 162 LYS A O 1
ATOM 1232 N N . THR A 1 163 ? 14.688 15.976 1.332 1.00 95.31 163 THR A N 1
ATOM 1233 C CA . THR A 1 163 ? 15.420 14.773 0.919 1.00 95.31 163 THR A CA 1
ATOM 1234 C C . THR A 1 163 ? 15.672 13.866 2.124 1.00 95.31 163 THR A C 1
ATOM 1236 O O . THR A 1 163 ? 16.212 14.297 3.142 1.00 95.31 163 THR A O 1
ATOM 1239 N N . VAL A 1 164 ? 15.263 12.602 2.012 1.00 93.31 164 VAL A N 1
ATOM 1240 C CA . VAL A 1 164 ? 15.438 11.564 3.046 1.00 93.31 164 VAL A CA 1
ATOM 1241 C C . VAL A 1 164 ? 16.389 10.456 2.601 1.00 93.31 164 VAL A C 1
ATOM 1243 O O . VAL A 1 164 ? 16.963 9.749 3.433 1.00 93.31 164 VAL A O 1
ATOM 1246 N N . SER A 1 165 ? 16.558 10.285 1.292 1.00 92.12 165 SER A N 1
ATOM 1247 C CA . SER A 1 165 ? 17.509 9.349 0.712 1.00 92.12 165 SER A CA 1
ATOM 1248 C C . SER A 1 165 ? 17.929 9.845 -0.658 1.00 92.12 165 SER A C 1
ATOM 1250 O O . SER A 1 165 ? 17.086 10.237 -1.453 1.00 92.12 165 SER A O 1
ATOM 1252 N N . GLU A 1 166 ? 19.219 9.757 -0.938 1.00 94.19 166 GLU A N 1
ATOM 1253 C CA . GLU A 1 166 ? 19.789 9.991 -2.257 1.00 94.19 166 GLU A CA 1
ATOM 1254 C C . GLU A 1 166 ? 20.907 8.965 -2.432 1.00 94.19 166 GLU A C 1
ATOM 1256 O O . GLU A 1 166 ? 21.761 8.815 -1.554 1.00 94.19 166 GLU A O 1
ATOM 1261 N N . THR A 1 167 ? 20.817 8.135 -3.466 1.00 91.62 167 THR A N 1
ATOM 1262 C CA . THR A 1 167 ? 21.751 7.026 -3.670 1.00 91.62 167 THR A CA 1
ATOM 1263 C C . THR A 1 167 ? 21.786 6.625 -5.126 1.00 91.62 167 THR A C 1
ATOM 1265 O O . THR A 1 167 ? 20.751 6.507 -5.772 1.00 91.62 167 THR A O 1
ATOM 1268 N N . ASP A 1 168 ? 22.969 6.260 -5.596 1.00 92.44 168 ASP A N 1
ATOM 1269 C CA . ASP A 1 168 ? 23.078 5.526 -6.845 1.00 92.44 168 ASP A CA 1
ATOM 1270 C C . ASP A 1 168 ? 22.734 4.052 -6.598 1.00 92.44 168 ASP A C 1
ATOM 1272 O O . ASP A 1 168 ? 23.169 3.421 -5.622 1.00 92.44 168 ASP A O 1
ATOM 1276 N N . ILE A 1 169 ? 21.896 3.511 -7.471 1.00 88.69 169 ILE A N 1
ATOM 1277 C CA . ILE A 1 169 ? 21.606 2.094 -7.599 1.00 88.69 169 ILE A CA 1
ATOM 1278 C C . ILE A 1 169 ? 22.509 1.572 -8.703 1.00 88.69 169 ILE A C 1
ATOM 1280 O O . ILE A 1 169 ? 22.335 1.929 -9.861 1.00 88.69 169 ILE A O 1
ATOM 1284 N N . LYS A 1 170 ? 23.436 0.692 -8.329 1.00 92.44 170 LYS A N 1
ATOM 1285 C CA . LYS A 1 170 ? 24.199 -0.134 -9.258 1.00 92.44 170 LYS A CA 1
ATOM 1286 C C . LYS A 1 170 ? 24.061 -1.582 -8.821 1.00 92.44 170 LYS A C 1
ATOM 1288 O O . LYS A 1 170 ? 24.540 -1.951 -7.744 1.00 92.44 170 LYS A O 1
ATOM 1293 N N . ALA A 1 171 ? 23.308 -2.355 -9.589 1.00 89.25 171 ALA A N 1
ATOM 1294 C CA . ALA A 1 171 ? 23.011 -3.747 -9.296 1.00 89.25 171 ALA A CA 1
ATOM 1295 C C . ALA A 1 171 ? 22.927 -4.558 -10.589 1.00 89.25 171 ALA A C 1
ATOM 1297 O O . ALA A 1 171 ? 22.289 -4.122 -11.545 1.00 89.25 171 ALA A O 1
ATOM 1298 N N . ASP A 1 172 ? 23.520 -5.750 -10.561 1.00 89.75 172 ASP A N 1
ATOM 1299 C CA . ASP A 1 172 ? 23.599 -6.681 -11.695 1.00 89.75 172 ASP A CA 1
ATOM 1300 C C . ASP A 1 172 ? 22.733 -7.935 -11.470 1.00 89.75 172 ASP A C 1
ATOM 1302 O O . ASP A 1 172 ? 22.906 -8.959 -12.130 1.00 89.75 172 ASP A O 1
ATOM 1306 N N . ASP A 1 173 ? 21.823 -7.870 -10.493 1.00 79.88 173 ASP A N 1
ATOM 1307 C CA . ASP A 1 173 ? 20.811 -8.886 -10.237 1.00 79.88 173 ASP A CA 1
ATOM 1308 C C . ASP A 1 173 ? 19.524 -8.295 -9.624 1.00 79.88 173 ASP A C 1
ATOM 1310 O O . ASP A 1 173 ? 19.472 -7.163 -9.121 1.00 79.88 173 ASP A O 1
ATOM 1314 N N . PHE A 1 174 ? 18.448 -9.088 -9.645 1.00 78.69 174 PHE A N 1
ATOM 1315 C CA . PHE A 1 174 ? 17.163 -8.703 -9.058 1.00 78.69 174 PHE A CA 1
ATOM 1316 C C . PHE A 1 174 ? 17.230 -8.467 -7.532 1.00 78.69 174 PHE A C 1
ATOM 1318 O O . PHE A 1 174 ? 16.705 -7.447 -7.076 1.00 78.69 174 PHE A O 1
ATOM 1325 N N . PRO A 1 175 ? 17.852 -9.341 -6.709 1.00 77.69 175 PRO A N 1
ATOM 1326 C CA . PRO A 1 175 ? 17.967 -9.104 -5.267 1.00 77.69 175 PRO A CA 1
ATOM 1327 C C . PRO A 1 175 ? 18.699 -7.800 -4.919 1.00 77.69 175 PRO A C 1
ATOM 1329 O O . PRO A 1 175 ? 18.292 -7.079 -4.001 1.00 77.69 175 PRO A O 1
ATOM 1332 N N . GLY A 1 176 ? 19.747 -7.453 -5.666 1.00 79.00 176 GLY A N 1
ATOM 1333 C CA . GLY A 1 176 ? 20.470 -6.194 -5.553 1.00 79.00 176 GLY A CA 1
ATOM 1334 C C . GLY A 1 176 ? 19.569 -5.004 -5.859 1.00 79.00 176 GLY A C 1
ATOM 1335 O O . GLY A 1 176 ? 19.458 -4.100 -5.025 1.00 79.00 176 GLY A O 1
ATOM 1336 N N . CYS A 1 177 ? 18.850 -5.050 -6.985 1.00 81.00 177 CYS A N 1
ATOM 1337 C CA . CYS A 1 177 ? 17.855 -4.046 -7.366 1.00 81.00 177 CYS A CA 1
ATOM 1338 C C . CYS A 1 177 ? 16.798 -3.852 -6.264 1.00 81.00 177 CYS A C 1
ATOM 1340 O O . CYS A 1 177 ? 16.607 -2.746 -5.749 1.00 81.00 177 CYS A O 1
ATOM 1342 N N . TYR A 1 178 ? 16.154 -4.945 -5.846 1.00 81.81 178 TYR A N 1
ATOM 1343 C CA . TYR A 1 178 ? 15.096 -4.940 -4.839 1.00 81.81 178 TYR A CA 1
ATOM 1344 C C . TYR A 1 178 ? 15.588 -4.420 -3.487 1.00 81.81 178 TYR A C 1
ATOM 1346 O O . TYR A 1 178 ? 14.953 -3.558 -2.889 1.00 81.81 178 TYR A O 1
ATOM 1354 N N . SER A 1 179 ? 16.739 -4.892 -3.000 1.00 78.81 179 SER A N 1
ATOM 1355 C CA . SER A 1 179 ? 17.266 -4.490 -1.689 1.00 78.81 179 SER A CA 1
ATOM 1356 C C . SER A 1 179 ? 17.639 -3.005 -1.627 1.00 78.81 179 SER A C 1
ATOM 1358 O O . SER A 1 179 ? 17.483 -2.367 -0.583 1.00 78.81 179 SER A O 1
ATOM 1360 N N . ARG A 1 180 ? 18.150 -2.432 -2.726 1.00 85.81 180 ARG A N 1
ATOM 1361 C CA . ARG A 1 180 ? 18.478 -1.001 -2.836 1.00 85.81 180 ARG A CA 1
ATOM 1362 C C . ARG A 1 180 ? 17.214 -0.150 -2.811 1.00 85.81 180 ARG A C 1
ATOM 1364 O O . ARG A 1 180 ? 17.137 0.748 -1.975 1.00 85.81 180 ARG A O 1
ATOM 1371 N N . LEU A 1 181 ? 16.217 -0.500 -3.627 1.00 84.75 181 LEU A N 1
ATOM 1372 C CA . LEU A 1 181 ? 14.904 0.144 -3.593 1.00 84.75 181 LEU A CA 1
ATOM 1373 C C . LEU A 1 181 ? 14.292 0.032 -2.191 1.00 84.75 181 LEU A C 1
ATOM 1375 O O . LEU A 1 181 ? 14.015 1.045 -1.555 1.00 84.75 181 LEU A O 1
ATOM 1379 N N . ASN A 1 182 ? 14.182 -1.182 -1.650 1.00 83.06 182 ASN A N 1
ATOM 1380 C CA . ASN A 1 182 ? 13.556 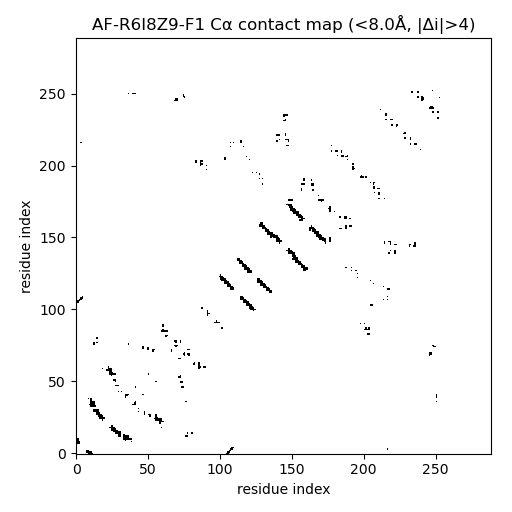-1.432 -0.355 1.00 83.06 182 ASN A CA 1
ATOM 1381 C C . ASN A 1 182 ? 14.174 -0.606 0.782 1.00 83.06 182 ASN A C 1
ATOM 1383 O O . ASN A 1 182 ? 13.450 -0.063 1.615 1.00 83.06 182 ASN A O 1
ATOM 1387 N N . ARG A 1 183 ? 15.503 -0.437 0.800 1.00 85.62 183 ARG A N 1
ATOM 1388 C CA . ARG A 1 183 ? 16.175 0.423 1.789 1.00 85.62 183 ARG A CA 1
ATOM 1389 C C . ARG A 1 183 ? 15.728 1.881 1.703 1.00 85.62 183 ARG A C 1
ATOM 1391 O O . ARG A 1 183 ? 15.480 2.489 2.742 1.00 85.62 183 ARG A O 1
ATOM 1398 N N . ALA A 1 184 ? 15.624 2.441 0.503 1.00 87.88 184 ALA A N 1
ATOM 1399 C CA . ALA A 1 184 ? 15.204 3.826 0.321 1.00 87.88 184 ALA A CA 1
ATOM 1400 C C . ALA A 1 184 ? 13.726 4.032 0.689 1.00 87.88 184 ALA A C 1
ATOM 1402 O O . ALA A 1 184 ? 13.401 4.952 1.439 1.00 87.88 184 ALA A O 1
ATOM 1403 N N . TYR A 1 185 ? 12.856 3.113 0.267 1.00 86.12 185 TYR A N 1
ATOM 1404 C CA . TYR A 1 185 ? 11.438 3.109 0.638 1.00 86.12 185 TYR A CA 1
ATOM 1405 C C . TYR A 1 185 ? 11.227 2.950 2.150 1.00 86.12 185 TYR A C 1
ATOM 1407 O O . TYR A 1 185 ? 10.406 3.645 2.745 1.00 86.12 185 TYR A O 1
ATOM 1415 N N . THR A 1 186 ? 12.036 2.118 2.809 1.00 85.31 186 THR A N 1
ATOM 1416 C CA . THR A 1 186 ? 12.021 1.968 4.273 1.00 85.31 186 THR A CA 1
ATOM 1417 C C . THR A 1 186 ? 12.415 3.271 4.981 1.00 85.31 186 THR A C 1
ATOM 1419 O O . THR A 1 186 ? 11.811 3.638 5.989 1.00 85.31 186 THR A O 1
ATOM 1422 N N . ARG A 1 187 ? 13.399 4.017 4.456 1.00 88.50 187 ARG A N 1
ATOM 1423 C CA . ARG A 1 187 ? 13.774 5.335 5.006 1.00 88.50 187 ARG A CA 1
ATOM 1424 C C . ARG A 1 187 ? 12.641 6.347 4.873 1.00 88.50 187 ARG A C 1
ATOM 1426 O O . ARG A 1 187 ? 12.352 7.048 5.842 1.00 88.50 187 ARG A O 1
ATOM 1433 N N . ALA A 1 188 ? 11.985 6.388 3.714 1.00 89.12 188 ALA A N 1
ATOM 1434 C CA . ALA A 1 188 ? 10.816 7.235 3.494 1.00 89.12 188 ALA A CA 1
ATOM 1435 C C . ALA A 1 188 ? 9.690 6.901 4.478 1.00 89.12 188 ALA A C 1
ATOM 1437 O O . ALA A 1 188 ? 9.172 7.792 5.145 1.00 89.12 188 ALA A O 1
ATOM 1438 N N . TYR A 1 189 ? 9.410 5.608 4.661 1.00 86.88 189 TYR A N 1
ATOM 1439 C CA . TYR A 1 189 ? 8.434 5.117 5.629 1.00 86.88 189 TYR A CA 1
ATOM 1440 C C . TYR A 1 189 ? 8.733 5.590 7.055 1.00 86.88 189 TYR A C 1
ATOM 1442 O O . TYR A 1 189 ? 7.844 6.074 7.754 1.00 86.88 189 TYR A O 1
ATOM 1450 N N . HIS A 1 190 ? 9.990 5.526 7.497 1.00 86.00 190 HIS A N 1
ATOM 1451 C CA . HIS A 1 190 ? 10.360 6.029 8.820 1.00 86.00 190 HIS A CA 1
ATOM 1452 C C . HIS A 1 190 ? 10.230 7.553 8.947 1.00 86.00 190 HIS A C 1
ATOM 1454 O O . HIS A 1 190 ? 9.825 8.041 10.007 1.00 86.00 190 HIS A O 1
ATOM 1460 N N . ALA A 1 191 ? 10.551 8.306 7.894 1.00 89.25 191 ALA A N 1
ATOM 1461 C CA . ALA A 1 191 ? 10.400 9.758 7.881 1.00 89.25 191 ALA A CA 1
ATOM 1462 C C . ALA A 1 191 ? 8.923 10.182 7.927 1.00 89.25 191 ALA A C 1
ATOM 1464 O O . ALA A 1 191 ? 8.555 11.028 8.745 1.00 89.25 191 ALA A O 1
ATOM 1465 N N . GLU A 1 192 ? 8.070 9.544 7.126 1.00 87.12 192 GLU A N 1
ATOM 1466 C CA . GLU A 1 192 ? 6.619 9.734 7.150 1.00 87.12 192 GLU A CA 1
ATOM 1467 C C . GLU A 1 192 ? 6.035 9.372 8.523 1.00 87.12 192 GLU A C 1
ATOM 1469 O O . GLU A 1 192 ? 5.280 10.138 9.124 1.00 87.12 192 GLU A O 1
ATOM 1474 N N . LYS A 1 193 ? 6.487 8.258 9.099 1.00 83.62 193 LYS A N 1
ATOM 1475 C CA . LYS A 1 193 ? 6.069 7.834 10.435 1.00 83.62 193 LYS A CA 1
ATOM 1476 C C . LYS A 1 193 ? 6.395 8.838 11.526 1.00 83.62 193 LYS A C 1
ATOM 1478 O O . LYS A 1 193 ? 5.584 9.083 12.424 1.00 83.62 193 LYS A O 1
ATOM 1483 N N . LYS A 1 194 ? 7.580 9.443 11.447 1.00 85.62 194 LYS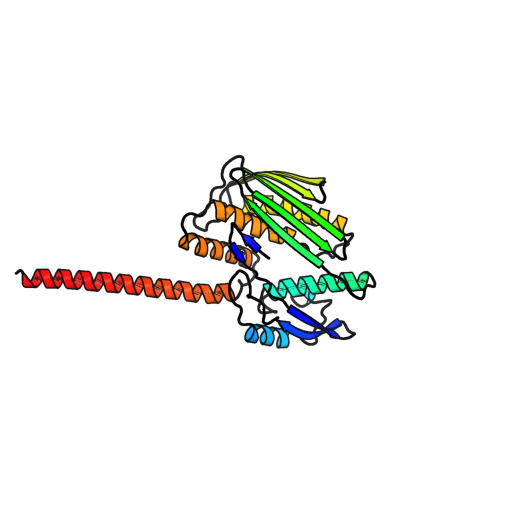 A N 1
ATOM 1484 C CA . LYS A 1 194 ? 7.966 10.537 12.336 1.00 85.62 194 LYS A CA 1
ATOM 1485 C C . LYS A 1 194 ? 7.078 11.760 12.115 1.00 85.62 194 LYS A C 1
ATOM 1487 O O . LYS A 1 194 ? 6.667 12.380 13.092 1.00 85.62 194 LYS A O 1
ATOM 1492 N N . PHE A 1 195 ? 6.761 12.090 10.864 1.00 86.75 195 PHE A N 1
ATOM 1493 C CA . PHE A 1 195 ? 5.888 13.214 10.535 1.00 86.75 195 PHE A CA 1
ATOM 1494 C C . PHE A 1 195 ? 4.501 13.073 11.171 1.00 86.75 195 PHE A C 1
ATOM 1496 O O . PHE A 1 195 ? 4.009 14.040 11.751 1.00 86.75 195 PHE A O 1
ATOM 1503 N N . PHE A 1 196 ? 3.905 11.883 11.154 1.00 83.94 196 PHE A N 1
ATOM 1504 C CA . PHE A 1 196 ? 2.601 11.632 11.773 1.00 83.94 196 PHE A CA 1
ATOM 1505 C C . PHE A 1 196 ? 2.628 11.457 13.297 1.00 83.94 196 PHE A C 1
ATOM 1507 O O . PHE A 1 196 ? 1.568 11.329 13.900 1.00 83.94 196 PHE A O 1
ATOM 1514 N N . ALA A 1 197 ? 3.806 11.469 13.935 1.00 78.25 197 ALA A N 1
ATOM 1515 C CA . ALA A 1 197 ? 3.972 11.197 15.368 1.00 78.25 197 ALA A CA 1
ATOM 1516 C C . ALA A 1 197 ? 3.344 9.860 15.825 1.00 78.25 197 ALA A C 1
ATOM 1518 O O . ALA A 1 197 ? 3.028 9.667 16.995 1.00 78.25 197 ALA A O 1
ATOM 1519 N N . ALA A 1 198 ? 3.205 8.898 14.910 1.00 65.25 198 ALA A N 1
ATOM 1520 C CA . ALA A 1 198 ? 2.455 7.659 15.110 1.00 65.25 198 ALA A CA 1
ATOM 1521 C C . ALA A 1 198 ? 3.276 6.560 15.826 1.00 65.25 198 ALA A C 1
ATOM 1523 O O . ALA A 1 198 ? 3.274 5.399 15.410 1.00 65.25 198 ALA A O 1
ATOM 1524 N N . GLY A 1 199 ? 4.033 6.941 16.866 1.00 55.47 199 GLY A N 1
ATOM 1525 C CA . GLY A 1 199 ? 5.031 6.164 17.621 1.00 55.47 199 GLY A CA 1
ATOM 1526 C C . GLY A 1 199 ? 4.986 4.641 17.456 1.00 55.47 199 GLY A C 1
ATOM 1527 O O . GLY A 1 199 ? 4.247 3.948 18.141 1.00 55.47 199 GLY A O 1
ATOM 1528 N N . GLY A 1 200 ? 5.797 4.090 16.550 1.00 52.62 200 GLY A N 1
ATOM 1529 C CA . GLY A 1 200 ? 5.908 2.636 16.360 1.00 52.62 200 GLY A CA 1
ATOM 1530 C C . GLY A 1 200 ? 4.713 1.949 15.671 1.00 52.62 200 GLY A C 1
ATOM 1531 O O . GLY A 1 200 ? 4.932 0.929 15.019 1.00 52.62 200 GLY A O 1
ATOM 1532 N N . LYS A 1 201 ? 3.508 2.527 15.701 1.00 54.06 201 LYS A N 1
ATOM 1533 C CA . LYS A 1 201 ? 2.237 1.858 15.375 1.00 54.06 201 LYS A CA 1
ATOM 1534 C C . LYS A 1 201 ? 1.704 2.086 13.961 1.00 54.06 201 LYS A C 1
ATOM 1536 O O . LYS A 1 201 ? 0.798 1.370 13.549 1.00 54.06 201 LYS A O 1
ATOM 1541 N N . GLN A 1 202 ? 2.258 3.032 13.202 1.00 52.97 202 GLN A N 1
ATOM 1542 C CA . GLN A 1 202 ? 1.815 3.241 11.821 1.00 52.97 202 GLN A CA 1
ATOM 1543 C C . GLN A 1 202 ? 2.144 2.015 10.963 1.00 52.97 202 GLN A C 1
ATOM 1545 O O . GLN A 1 202 ? 3.306 1.779 10.656 1.00 52.97 202 GLN A O 1
ATOM 1550 N N . ARG A 1 203 ? 1.126 1.222 10.618 1.00 57.28 203 ARG A N 1
ATOM 1551 C CA . ARG A 1 203 ? 1.190 0.137 9.624 1.00 57.28 203 ARG A CA 1
ATOM 1552 C C . ARG A 1 203 ? 0.453 0.498 8.322 1.00 57.28 203 ARG A C 1
ATOM 1554 O O . ARG A 1 203 ? 0.309 -0.367 7.473 1.00 57.28 203 ARG A O 1
ATOM 1561 N N . PHE A 1 204 ? -0.011 1.745 8.183 1.00 59.69 204 PHE A N 1
ATOM 1562 C CA . PHE A 1 204 ? -0.909 2.181 7.092 1.00 59.69 204 PHE A CA 1
ATOM 1563 C C . PHE A 1 204 ? -0.188 2.622 5.829 1.00 59.69 204 PHE A C 1
ATOM 1565 O O . PHE A 1 204 ? -0.777 2.605 4.765 1.00 59.69 204 PHE A O 1
ATOM 1572 N N . SER A 1 205 ? 1.082 3.007 5.942 1.00 67.88 205 SER A N 1
ATOM 1573 C CA . SER A 1 205 ? 1.833 3.490 4.790 1.00 67.88 205 SER A CA 1
ATOM 1574 C C . SER A 1 205 ? 2.152 2.333 3.847 1.00 67.88 205 SER A C 1
ATOM 1576 O O . SER A 1 205 ? 2.838 1.380 4.231 1.00 67.88 205 SER A O 1
ATOM 1578 N N . ASN A 1 206 ? 1.709 2.446 2.601 1.00 71.69 206 ASN A N 1
ATOM 1579 C CA . ASN A 1 206 ? 2.015 1.522 1.519 1.00 71.69 206 ASN A CA 1
ATOM 1580 C C . ASN A 1 206 ? 3.421 1.742 0.949 1.00 71.69 206 ASN A C 1
ATOM 1582 O O . ASN A 1 206 ? 3.785 1.065 -0.010 1.00 71.69 206 ASN A O 1
ATOM 1586 N N . LEU A 1 207 ? 4.245 2.628 1.525 1.00 73.94 207 LEU A N 1
ATOM 1587 C CA . LEU A 1 207 ? 5.628 2.856 1.092 1.00 73.94 207 LEU A CA 1
ATOM 1588 C C . LEU A 1 207 ? 6.449 1.551 0.934 1.00 73.94 207 LEU A C 1
ATOM 1590 O O . LEU A 1 207 ? 7.137 1.425 -0.077 1.00 73.94 207 LEU A O 1
ATOM 1594 N N . PRO A 1 208 ? 6.372 0.532 1.816 1.00 68.00 208 PRO A N 1
ATOM 1595 C CA . PRO A 1 208 ? 7.010 -0.764 1.552 1.00 68.00 208 PRO A CA 1
ATOM 1596 C C . PRO A 1 208 ? 6.430 -1.485 0.321 1.00 68.00 208 PRO A C 1
ATOM 1598 O O . PRO A 1 208 ? 7.170 -2.011 -0.509 1.00 68.00 208 PRO A O 1
ATOM 1601 N N . SER A 1 209 ? 5.107 -1.445 0.152 1.00 68.56 209 SER A N 1
ATOM 1602 C CA . SER A 1 209 ? 4.393 -2.010 -1.001 1.00 68.56 209 SER A CA 1
ATOM 1603 C C . SER A 1 209 ? 4.720 -1.283 -2.317 1.00 68.56 209 SER A C 1
ATOM 1605 O O . SER A 1 209 ? 4.658 -1.886 -3.394 1.00 68.56 209 SER A O 1
ATOM 1607 N N . LEU A 1 210 ? 5.131 -0.007 -2.264 1.00 74.75 210 LEU A N 1
ATOM 1608 C CA . LEU A 1 210 ? 5.561 0.760 -3.436 1.00 74.75 210 LEU A CA 1
ATOM 1609 C C . LEU A 1 210 ? 6.816 0.196 -4.098 1.00 74.75 210 LEU A C 1
ATOM 1611 O O . LEU A 1 210 ? 6.987 0.384 -5.302 1.00 74.75 210 LEU A O 1
ATOM 1615 N N . VAL A 1 211 ? 7.672 -0.526 -3.368 1.00 77.31 211 VAL A N 1
ATOM 1616 C CA . VAL A 1 211 ? 8.829 -1.215 -3.962 1.00 77.31 211 VAL A CA 1
ATOM 1617 C C . VAL A 1 211 ? 8.347 -2.198 -5.028 1.00 77.31 211 VAL A C 1
ATOM 1619 O O . VAL A 1 211 ? 8.852 -2.200 -6.150 1.00 77.31 211 VAL A O 1
ATOM 1622 N N . GLY A 1 212 ? 7.315 -2.985 -4.711 1.00 73.00 212 GLY A N 1
ATOM 1623 C CA . GLY A 1 212 ? 6.704 -3.925 -5.647 1.00 73.00 212 GLY A CA 1
ATOM 1624 C C . GLY A 1 212 ? 6.065 -3.225 -6.848 1.00 73.00 212 GLY A C 1
ATOM 1625 O O . GLY A 1 212 ? 6.257 -3.653 -7.986 1.00 73.00 212 GLY A O 1
ATOM 1626 N N . LEU A 1 213 ? 5.367 -2.108 -6.623 1.00 73.38 213 LEU A N 1
ATOM 1627 C CA . LEU A 1 213 ? 4.770 -1.313 -7.705 1.00 73.38 213 LEU A CA 1
ATOM 1628 C C . LEU A 1 213 ? 5.822 -0.647 -8.599 1.00 73.38 213 LEU A C 1
ATOM 1630 O O . LEU A 1 213 ? 5.631 -0.569 -9.811 1.00 73.38 213 LEU A O 1
ATOM 1634 N N . THR A 1 214 ? 6.946 -0.229 -8.024 1.00 78.50 214 THR A N 1
ATOM 1635 C CA . THR A 1 214 ? 8.095 0.319 -8.754 1.00 78.50 214 THR A CA 1
ATOM 1636 C C . THR A 1 214 ? 8.736 -0.750 -9.622 1.00 78.50 214 THR A C 1
ATOM 1638 O O . THR A 1 214 ? 8.935 -0.533 -10.811 1.00 78.50 214 THR A O 1
ATOM 1641 N N . VAL A 1 215 ? 8.982 -1.940 -9.065 1.00 75.94 215 VAL A N 1
ATOM 1642 C CA . VAL A 1 215 ? 9.472 -3.094 -9.833 1.00 75.94 215 VAL A CA 1
ATOM 1643 C C . VAL A 1 215 ? 8.516 -3.417 -10.979 1.00 75.94 215 VAL A C 1
ATOM 1645 O O . VAL A 1 215 ? 8.964 -3.646 -12.101 1.00 75.94 215 VAL A O 1
ATOM 1648 N N . LEU A 1 216 ? 7.205 -3.394 -10.731 1.00 73.38 216 LEU A N 1
ATOM 1649 C CA . LEU A 1 216 ? 6.191 -3.640 -11.753 1.00 73.38 216 LEU A CA 1
ATOM 1650 C C . LEU A 1 216 ? 6.215 -2.585 -12.869 1.00 73.38 216 LEU A C 1
ATOM 1652 O O . LEU A 1 216 ? 6.077 -2.925 -14.045 1.00 73.38 216 LEU A O 1
ATOM 1656 N N . ALA A 1 217 ? 6.390 -1.315 -12.506 1.00 74.94 217 ALA A N 1
ATOM 1657 C CA . ALA A 1 217 ? 6.469 -0.200 -13.440 1.00 74.94 217 ALA A CA 1
ATOM 1658 C C . ALA A 1 217 ? 7.756 -0.240 -14.281 1.00 74.94 217 ALA A C 1
ATOM 1660 O O . ALA A 1 217 ? 7.658 -0.170 -15.503 1.00 74.94 217 ALA A O 1
ATOM 1661 N N . LEU A 1 218 ? 8.918 -0.498 -13.672 1.00 74.31 218 LEU A N 1
ATOM 1662 C CA . LEU A 1 218 ? 10.180 -0.722 -14.392 1.00 74.31 218 LEU A CA 1
ATOM 1663 C C . LEU A 1 218 ? 10.046 -1.891 -15.373 1.00 74.31 218 LEU A C 1
ATOM 1665 O O . LEU A 1 218 ? 10.317 -1.770 -16.563 1.00 74.31 218 LEU A O 1
ATOM 1669 N N . SER A 1 219 ? 9.515 -3.020 -14.899 1.00 68.44 219 SER A N 1
ATOM 1670 C CA . SER A 1 219 ? 9.276 -4.209 -15.727 1.00 68.44 219 SER A CA 1
ATOM 1671 C C . SER A 1 219 ? 8.386 -3.906 -16.933 1.00 68.44 219 SER A C 1
ATOM 1673 O O . SER A 1 219 ? 8.531 -4.506 -17.995 1.00 68.44 219 SER A O 1
ATOM 1675 N N . ARG A 1 220 ? 7.453 -2.958 -16.799 1.00 65.44 220 ARG A N 1
ATOM 1676 C CA . ARG A 1 220 ? 6.556 -2.546 -17.876 1.00 65.44 220 ARG A CA 1
ATOM 1677 C C . ARG A 1 220 ? 7.260 -1.810 -19.012 1.00 65.44 220 ARG A C 1
ATOM 1679 O O . ARG A 1 220 ? 6.796 -1.963 -20.149 1.00 65.44 220 ARG A O 1
ATOM 1686 N N . GLU A 1 221 ? 8.308 -1.050 -18.724 1.00 62.62 221 GLU A N 1
ATOM 1687 C CA . GLU A 1 221 ? 9.143 -0.384 -19.730 1.00 62.62 221 GLU A CA 1
ATOM 1688 C C . GLU A 1 221 ? 9.915 -1.409 -20.569 1.00 62.62 221 GLU A C 1
ATOM 1690 O O . GLU A 1 221 ? 9.995 -1.276 -21.787 1.00 62.62 221 GLU A O 1
ATOM 1695 N N . GLY A 1 222 ? 10.366 -2.503 -19.948 1.00 56.84 222 GLY A N 1
ATOM 1696 C CA . GLY A 1 222 ? 11.089 -3.592 -20.614 1.00 56.84 222 GLY A CA 1
ATOM 1697 C C . GLY A 1 222 ? 10.241 -4.615 -21.382 1.00 56.84 222 GLY A C 1
ATOM 1698 O O . GLY A 1 222 ? 10.786 -5.538 -21.993 1.00 56.84 222 GLY A O 1
ATOM 1699 N N . MET A 1 223 ? 8.906 -4.531 -21.343 1.00 55.81 223 MET A N 1
ATOM 1700 C CA . MET A 1 223 ? 8.022 -5.561 -21.911 1.00 55.81 223 MET A CA 1
ATOM 1701 C C . MET A 1 223 ? 7.604 -5.276 -23.365 1.00 55.81 223 MET A C 1
ATOM 1703 O O . MET A 1 223 ? 6.808 -4.373 -23.623 1.00 55.81 223 MET A O 1
ATOM 1707 N N . SER A 1 224 ? 8.034 -6.131 -24.304 1.00 47.06 224 SER A N 1
ATOM 1708 C CA . SER A 1 224 ? 7.543 -6.180 -25.693 1.00 47.06 224 SER A CA 1
ATOM 1709 C C . SER A 1 224 ? 6.312 -7.095 -25.864 1.00 47.06 224 SER A C 1
ATOM 1711 O O . SER A 1 224 ? 6.238 -8.170 -25.260 1.00 47.06 224 SER A O 1
ATOM 1713 N N . GLY A 1 225 ? 5.359 -6.682 -26.717 1.00 51.88 225 GLY A N 1
ATOM 1714 C CA . GLY A 1 225 ? 4.163 -7.449 -27.123 1.00 51.88 225 GLY A CA 1
ATOM 1715 C C . GLY A 1 225 ? 2.997 -7.450 -26.116 1.00 51.88 225 GLY A C 1
ATOM 1716 O O . GLY A 1 225 ? 3.197 -7.335 -24.915 1.00 51.88 225 GLY A O 1
ATOM 1717 N N . THR A 1 226 ? 1.748 -7.567 -26.582 1.00 48.84 226 THR A N 1
ATOM 1718 C CA . THR A 1 226 ? 0.539 -7.382 -25.744 1.00 48.84 226 THR A CA 1
ATOM 1719 C C . THR A 1 226 ? 0.203 -8.590 -24.858 1.00 48.84 226 THR A C 1
ATOM 1721 O O . THR A 1 226 ? -0.140 -8.418 -23.690 1.00 48.84 226 THR A O 1
ATOM 1724 N N . PHE A 1 227 ? 0.325 -9.817 -25.377 1.00 45.09 227 PHE A N 1
ATOM 1725 C CA . PHE A 1 227 ? -0.052 -11.047 -24.656 1.00 45.09 227 PHE A CA 1
ATOM 1726 C C . PHE A 1 227 ? 1.059 -11.552 -23.713 1.00 45.09 227 PHE A C 1
ATOM 1728 O O . PHE A 1 227 ? 0.797 -11.922 -22.570 1.00 45.09 227 PHE A O 1
ATOM 1735 N N . SER A 1 228 ? 2.323 -11.471 -24.145 1.00 57.06 228 SER A N 1
ATOM 1736 C CA . SER A 1 228 ? 3.516 -11.707 -23.311 1.00 57.06 228 SER A CA 1
ATOM 1737 C C . SER A 1 228 ? 3.570 -10.768 -22.104 1.00 57.06 228 SER A C 1
ATOM 1739 O O . SER A 1 228 ? 4.004 -11.174 -21.028 1.00 57.06 228 SER A O 1
ATOM 1741 N N . ARG A 1 229 ? 3.106 -9.523 -22.267 1.00 57.88 229 ARG A N 1
ATOM 1742 C CA . ARG A 1 229 ? 3.073 -8.506 -21.212 1.00 57.88 229 ARG A CA 1
ATOM 1743 C C . ARG A 1 229 ? 2.107 -8.852 -20.086 1.00 57.8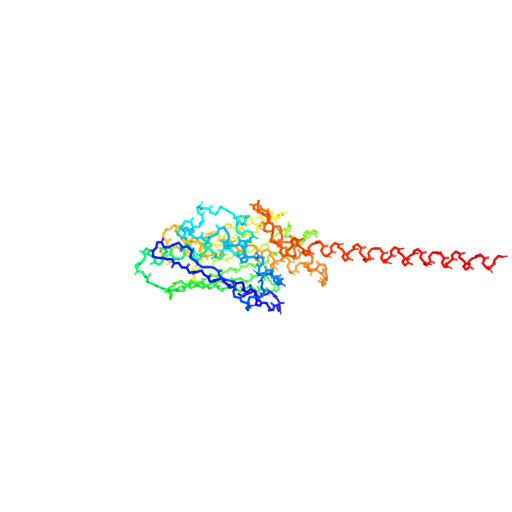8 229 ARG A C 1
ATOM 1745 O O . ARG A 1 229 ? 2.482 -8.715 -18.930 1.00 57.88 229 ARG A O 1
ATOM 1752 N N . ALA A 1 230 ? 0.905 -9.339 -20.396 1.00 53.38 230 ALA A N 1
ATOM 1753 C CA . ALA A 1 230 ? -0.070 -9.725 -19.374 1.00 53.38 230 ALA A CA 1
ATOM 1754 C C . ALA A 1 230 ? 0.423 -10.914 -18.528 1.00 53.38 230 ALA A C 1
ATOM 1756 O O . ALA A 1 230 ? 0.366 -10.858 -17.303 1.00 53.38 230 ALA A O 1
ATOM 1757 N N . ALA A 1 231 ? 0.990 -11.942 -19.169 1.00 58.47 231 ALA A N 1
ATOM 1758 C CA . ALA A 1 231 ? 1.531 -13.114 -18.477 1.00 58.47 231 ALA A CA 1
ATOM 1759 C C . ALA A 1 231 ? 2.786 -12.794 -17.641 1.00 58.47 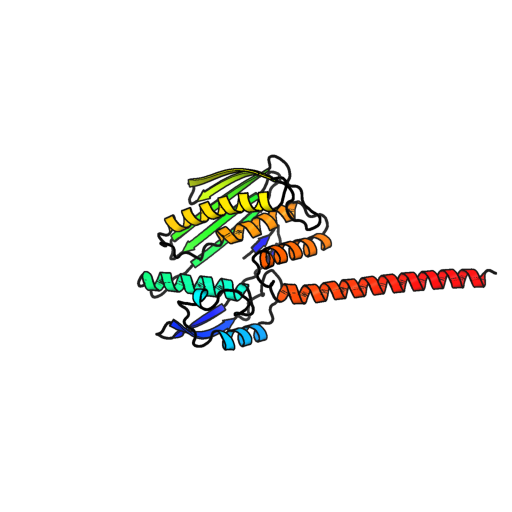231 ALA A C 1
ATOM 1761 O O . ALA A 1 231 ? 2.957 -13.318 -16.542 1.00 58.47 231 ALA A O 1
ATOM 1762 N N . LYS A 1 232 ? 3.674 -11.918 -18.132 1.00 62.03 232 LYS A N 1
ATOM 1763 C CA . LYS A 1 232 ? 4.843 -11.447 -17.369 1.00 62.03 232 LYS A CA 1
ATOM 1764 C C . LYS A 1 232 ? 4.426 -10.591 -16.170 1.00 62.03 232 LYS A C 1
ATOM 1766 O O . LYS A 1 232 ? 4.914 -10.833 -15.074 1.00 62.03 232 LYS A O 1
ATOM 1771 N N . LEU A 1 233 ? 3.475 -9.671 -16.350 1.00 62.03 233 LEU A N 1
ATOM 1772 C CA . LEU A 1 233 ? 2.892 -8.874 -15.264 1.00 62.03 233 LEU A CA 1
ATOM 1773 C C . LEU A 1 233 ? 2.271 -9.773 -14.181 1.00 62.03 233 LEU A C 1
ATOM 1775 O O . LEU A 1 233 ? 2.526 -9.576 -12.998 1.00 62.03 233 LEU A O 1
ATOM 1779 N N . GLU A 1 234 ? 1.509 -10.791 -14.586 1.00 58.44 234 GLU A N 1
ATOM 1780 C CA . GLU A 1 234 ? 0.905 -11.773 -13.680 1.00 58.44 234 GLU A CA 1
ATOM 1781 C C . GLU A 1 234 ? 1.972 -12.552 -12.893 1.00 58.44 234 GLU A C 1
ATOM 1783 O O . GLU A 1 234 ? 1.860 -12.677 -11.678 1.00 58.44 234 GLU A O 1
ATOM 1788 N N . ASN A 1 235 ? 3.058 -12.986 -13.539 1.00 60.91 235 ASN A N 1
ATOM 1789 C CA . ASN A 1 235 ? 4.174 -13.654 -12.859 1.00 60.91 235 ASN A CA 1
ATOM 1790 C C . ASN A 1 235 ? 4.922 -12.744 -11.875 1.00 60.91 235 ASN A C 1
ATOM 1792 O O . ASN A 1 235 ? 5.347 -13.221 -10.825 1.00 60.91 235 ASN A O 1
ATOM 1796 N N . ILE A 1 236 ? 5.084 -11.456 -12.190 1.00 62.69 236 ILE A N 1
ATOM 1797 C CA . ILE A 1 236 ? 5.695 -10.476 -11.280 1.00 62.69 236 ILE A CA 1
ATOM 1798 C C . ILE A 1 236 ? 4.795 -10.270 -10.061 1.00 62.69 236 ILE A C 1
ATOM 1800 O O . ILE A 1 236 ? 5.279 -10.319 -8.935 1.00 62.69 236 ILE A O 1
ATOM 1804 N N . LEU A 1 237 ? 3.485 -10.105 -10.268 1.00 62.06 237 LEU A N 1
ATOM 1805 C CA . LEU A 1 237 ? 2.511 -9.970 -9.183 1.00 62.06 237 LEU A CA 1
ATOM 1806 C C . LEU A 1 237 ? 2.471 -11.220 -8.297 1.00 62.06 237 LEU A C 1
ATOM 1808 O O . LEU A 1 237 ? 2.505 -11.098 -7.077 1.00 62.06 237 LEU A O 1
ATOM 1812 N N . ILE A 1 238 ? 2.467 -12.416 -8.894 1.00 59.84 238 ILE A N 1
ATOM 1813 C CA . ILE A 1 238 ? 2.550 -13.680 -8.154 1.00 59.84 238 ILE A CA 1
ATOM 1814 C C . ILE A 1 238 ? 3.852 -13.737 -7.364 1.00 59.84 238 ILE A C 1
ATOM 1816 O O . ILE A 1 238 ? 3.809 -14.030 -6.179 1.00 59.84 238 ILE A O 1
ATOM 1820 N N . PHE A 1 239 ? 4.993 -13.423 -7.980 1.00 61.88 239 PHE A N 1
ATOM 1821 C CA . PHE A 1 239 ? 6.284 -13.454 -7.299 1.00 61.88 239 PHE A CA 1
ATOM 1822 C C . PHE A 1 239 ? 6.340 -12.477 -6.121 1.00 61.88 239 PHE A C 1
ATOM 1824 O O . PHE A 1 239 ? 6.787 -12.868 -5.049 1.00 61.88 239 PHE A O 1
ATOM 1831 N N . LEU A 1 240 ? 5.851 -11.244 -6.283 1.00 60.06 240 LEU A N 1
ATOM 1832 C CA . LEU A 1 240 ? 5.756 -10.273 -5.188 1.00 60.06 240 LEU A CA 1
ATOM 1833 C C . LEU A 1 240 ? 4.859 -10.788 -4.052 1.00 60.06 240 LEU A C 1
ATOM 1835 O O . LEU A 1 240 ? 5.156 -10.554 -2.887 1.00 60.06 240 LEU A O 1
ATOM 1839 N N . GLN A 1 241 ? 3.800 -11.535 -4.375 1.00 56.81 241 GLN A N 1
ATOM 1840 C CA . GLN A 1 241 ? 2.916 -12.145 -3.378 1.00 56.81 241 GLN A CA 1
ATOM 1841 C C . GLN A 1 241 ? 3.545 -13.374 -2.702 1.00 56.81 241 GLN A C 1
ATOM 1843 O O . GLN A 1 241 ? 3.404 -13.543 -1.496 1.00 56.81 241 GLN A O 1
ATOM 1848 N N . THR A 1 242 ? 4.241 -14.236 -3.448 1.00 53.34 242 THR A N 1
ATOM 1849 C CA . THR A 1 242 ? 4.755 -15.524 -2.949 1.00 53.34 242 THR A CA 1
ATOM 1850 C C . THR A 1 242 ? 6.180 -15.463 -2.410 1.00 53.34 242 THR A C 1
ATOM 1852 O O . THR A 1 242 ? 6.573 -16.323 -1.627 1.00 53.34 242 THR A O 1
ATOM 1855 N N . GLY A 1 243 ? 6.969 -14.466 -2.817 1.00 43.56 243 GLY A N 1
ATOM 1856 C CA . GLY A 1 243 ? 8.366 -14.278 -2.412 1.00 43.56 243 GLY A CA 1
ATOM 1857 C C . GLY A 1 243 ? 8.544 -13.996 -0.917 1.00 43.56 243 GLY A C 1
ATOM 1858 O O . GLY A 1 243 ? 9.632 -14.193 -0.390 1.00 43.56 243 GLY A O 1
ATOM 1859 N N . GLU A 1 244 ? 7.469 -13.619 -0.221 1.00 44.03 244 GLU A N 1
ATOM 1860 C CA . GLU A 1 244 ? 7.425 -13.483 1.240 1.00 44.03 244 GLU A CA 1
ATOM 1861 C C . GLU A 1 244 ? 6.898 -14.741 1.961 1.00 44.03 244 GLU A C 1
ATOM 1863 O O . GLU A 1 244 ? 6.514 -14.675 3.126 1.00 44.03 244 GLU A O 1
ATOM 1868 N N . GLY A 1 245 ? 6.823 -15.891 1.280 1.00 39.59 245 GLY A N 1
ATOM 1869 C CA . GLY A 1 245 ? 6.295 -17.136 1.854 1.00 39.59 245 GLY A CA 1
ATOM 1870 C C . GLY A 1 245 ? 4.768 -17.178 1.989 1.00 39.59 245 GLY A C 1
ATOM 1871 O O . GLY A 1 245 ? 4.243 -18.029 2.704 1.00 39.59 245 GLY A O 1
ATOM 1872 N N . ARG A 1 246 ? 4.039 -16.276 1.316 1.00 46.69 246 ARG A N 1
ATOM 1873 C CA . ARG A 1 246 ? 2.568 -16.207 1.351 1.00 46.69 246 ARG A CA 1
ATOM 1874 C C . ARG A 1 246 ? 1.955 -16.955 0.166 1.00 46.69 246 ARG A C 1
ATOM 1876 O O . ARG A 1 246 ? 2.541 -17.035 -0.912 1.00 46.69 246 ARG A O 1
ATOM 1883 N N . GLU A 1 247 ? 0.741 -17.474 0.322 1.00 48.66 247 GLU A N 1
ATOM 1884 C CA . GLU A 1 247 ? 0.011 -18.020 -0.824 1.00 48.66 247 GLU A CA 1
ATOM 1885 C C . GLU A 1 247 ? -0.505 -16.890 -1.737 1.00 48.66 247 GLU A C 1
ATOM 1887 O O . GLU A 1 247 ? -1.144 -15.947 -1.268 1.00 48.66 247 GLU A O 1
ATOM 1892 N N . GLY A 1 248 ? -0.293 -16.996 -3.056 1.00 50.19 248 GLY A N 1
ATOM 1893 C CA . GLY A 1 248 ? -0.783 -16.003 -4.026 1.00 50.19 248 GLY A CA 1
ATOM 1894 C C . GLY A 1 248 ? -2.310 -15.835 -4.003 1.00 50.19 248 GLY A C 1
ATOM 1895 O O . GLY A 1 248 ? -3.047 -16.736 -3.589 1.00 50.19 248 GLY A O 1
ATOM 1896 N N . CYS A 1 249 ? -2.831 -14.691 -4.458 1.00 56.38 249 CYS A N 1
ATOM 1897 C CA . CYS A 1 249 ? -4.277 -14.434 -4.408 1.00 56.38 249 CYS A CA 1
ATOM 1898 C C . CYS A 1 249 ? -5.085 -15.469 -5.231 1.00 56.38 249 CYS A C 1
ATOM 1900 O O . CYS A 1 249 ? -4.682 -15.889 -6.319 1.00 56.38 249 CYS A O 1
ATOM 1902 N N . ILE A 1 250 ? -6.260 -15.871 -4.720 1.00 55.34 250 ILE A N 1
ATOM 1903 C CA . ILE A 1 250 ? -7.166 -16.858 -5.346 1.00 55.34 250 ILE A CA 1
ATOM 1904 C C . ILE A 1 250 ? -7.534 -16.473 -6.791 1.00 55.34 250 ILE A C 1
ATOM 1906 O O . ILE A 1 250 ? -7.640 -17.353 -7.647 1.00 55.34 250 ILE A O 1
ATOM 1910 N N . GLY A 1 251 ? -7.663 -15.175 -7.094 1.00 51.22 251 GLY A N 1
ATOM 1911 C CA . GLY A 1 251 ? -7.913 -14.681 -8.455 1.00 51.22 251 GLY A CA 1
ATOM 1912 C C . GLY A 1 251 ? -6.781 -14.998 -9.447 1.00 51.22 251 GLY A C 1
ATOM 1913 O O . GLY A 1 251 ? -7.034 -15.239 -10.632 1.00 51.22 251 GLY A O 1
ATOM 1914 N N . PHE A 1 252 ? -5.533 -15.083 -8.978 1.00 49.75 252 PHE A N 1
ATOM 1915 C CA . PHE A 1 252 ? -4.398 -15.533 -9.791 1.00 49.75 252 PHE A CA 1
ATOM 1916 C C . PHE A 1 252 ? -4.330 -17.055 -9.868 1.00 49.75 252 PHE A C 1
ATOM 1918 O O . PHE A 1 252 ? -4.205 -17.591 -10.965 1.00 49.75 252 PHE A O 1
ATOM 1925 N N . ARG A 1 253 ? -4.531 -17.765 -8.749 1.00 51.03 253 ARG A N 1
ATOM 1926 C CA . ARG A 1 253 ? -4.545 -19.241 -8.729 1.00 51.03 253 ARG A CA 1
ATOM 1927 C C . ARG A 1 253 ? -5.606 -19.837 -9.665 1.00 51.03 253 ARG A C 1
ATOM 1929 O O . ARG A 1 253 ? -5.295 -20.726 -10.453 1.00 51.03 253 ARG A O 1
ATOM 1936 N N . LYS A 1 254 ? -6.841 -19.317 -9.645 1.00 45.88 254 LYS A N 1
ATOM 1937 C CA . LYS A 1 254 ? -7.912 -19.759 -10.562 1.00 45.88 254 LYS A CA 1
ATOM 1938 C C . LYS A 1 254 ? -7.655 -19.330 -12.014 1.00 45.88 254 LYS A C 1
ATOM 1940 O O . LYS A 1 254 ? -7.949 -20.086 -12.936 1.00 45.88 254 LYS A O 1
ATOM 1945 N N . GLY A 1 255 ? -7.073 -18.147 -12.229 1.00 43.94 255 GLY A N 1
ATOM 1946 C CA . GLY A 1 255 ? -6.744 -17.643 -13.565 1.00 43.94 255 GLY A CA 1
ATOM 1947 C C . GLY A 1 255 ? -5.603 -18.391 -14.263 1.00 43.94 255 GLY A C 1
ATOM 1948 O O . GLY A 1 255 ? -5.684 -18.605 -15.470 1.00 43.94 255 GLY A O 1
ATOM 1949 N N . LEU A 1 256 ? -4.590 -18.848 -13.517 1.00 44.00 256 LEU A N 1
ATOM 1950 C CA . LEU A 1 256 ? -3.508 -19.699 -14.029 1.00 44.00 256 LEU A CA 1
ATOM 1951 C C . LEU A 1 256 ? -4.050 -21.016 -14.587 1.00 44.00 256 LEU A C 1
ATOM 1953 O O . LEU A 1 256 ? -3.694 -21.379 -15.704 1.00 44.00 256 LEU A O 1
ATOM 1957 N N . ASN A 1 257 ? -4.973 -21.671 -13.874 1.00 43.88 257 ASN A N 1
ATOM 1958 C CA . ASN A 1 257 ? -5.646 -22.878 -14.368 1.00 43.88 257 ASN A CA 1
ATOM 1959 C C . ASN A 1 257 ? -6.418 -22.614 -15.668 1.00 43.88 257 ASN A C 1
ATOM 1961 O O . ASN A 1 257 ? -6.418 -23.446 -16.571 1.00 43.88 257 ASN A O 1
ATOM 1965 N N . MET A 1 258 ? -7.045 -21.445 -15.798 1.00 38.16 258 MET A N 1
ATOM 1966 C CA . MET A 1 258 ? -7.794 -21.077 -16.998 1.00 38.16 258 MET A CA 1
ATOM 1967 C C . MET A 1 258 ? -6.866 -20.782 -18.188 1.00 38.16 258 MET A C 1
ATOM 1969 O O . MET A 1 258 ? -7.084 -21.301 -19.279 1.00 38.16 258 MET A O 1
ATOM 1973 N N . ASN A 1 259 ? -5.790 -20.014 -17.988 1.00 41.84 259 ASN A N 1
ATOM 1974 C CA . ASN A 1 259 ? -4.792 -19.727 -19.026 1.00 41.84 259 ASN A CA 1
ATOM 1975 C C . ASN A 1 259 ? -4.010 -20.986 -19.439 1.00 41.84 259 ASN A C 1
ATOM 1977 O O . ASN A 1 259 ? -3.738 -21.173 -20.623 1.00 41.84 259 ASN A O 1
ATOM 1981 N N . GLN A 1 260 ? -3.719 -21.894 -18.502 1.00 42.72 260 GLN A N 1
ATOM 1982 C CA . GLN A 1 260 ? -3.173 -23.221 -18.804 1.00 42.72 260 GLN A CA 1
ATOM 1983 C C . GLN A 1 260 ? -4.159 -24.065 -19.618 1.00 42.72 260 GLN A C 1
ATOM 1985 O O . GLN A 1 260 ? -3.744 -24.701 -20.582 1.00 42.72 260 GLN A O 1
ATOM 1990 N N . GLN A 1 261 ? -5.461 -24.024 -19.313 1.00 40.22 261 GLN A N 1
ATOM 1991 C CA . GLN A 1 261 ? -6.492 -24.679 -20.124 1.00 40.22 261 GLN A CA 1
ATOM 1992 C C . GLN A 1 261 ? -6.617 -24.073 -21.529 1.00 40.22 261 GLN A C 1
ATOM 1994 O O . GLN A 1 261 ? -6.778 -24.821 -22.491 1.00 40.22 261 GLN A O 1
ATOM 1999 N N . TYR A 1 262 ? -6.514 -22.750 -21.681 1.00 44.62 262 TYR A N 1
ATOM 2000 C CA . TYR A 1 262 ? -6.497 -22.101 -22.997 1.00 44.62 262 TYR A CA 1
ATOM 2001 C C . TYR A 1 262 ? -5.244 -22.469 -23.798 1.00 44.62 262 TYR A C 1
ATOM 2003 O O . TYR A 1 262 ? -5.357 -22.775 -24.982 1.00 44.62 262 TYR A O 1
ATOM 2011 N N . MET A 1 263 ? -4.075 -22.526 -23.155 1.00 41.22 263 MET A N 1
ATOM 2012 C CA . MET A 1 263 ? -2.827 -22.994 -23.768 1.00 41.22 263 MET A CA 1
ATOM 2013 C C . MET A 1 263 ? -2.909 -24.470 -24.180 1.00 41.22 263 MET A C 1
ATOM 2015 O O . MET A 1 263 ? -2.509 -24.811 -25.288 1.00 41.22 263 MET A O 1
ATOM 2019 N N . LEU A 1 264 ? -3.485 -25.336 -23.339 1.00 40.25 264 LEU A N 1
ATOM 2020 C CA . LEU A 1 264 ? -3.738 -26.748 -23.653 1.00 40.25 264 LEU A CA 1
ATOM 2021 C C . LEU A 1 264 ? -4.712 -26.907 -24.823 1.00 40.25 264 LEU A C 1
ATOM 2023 O O . LEU A 1 264 ? -4.462 -27.709 -25.718 1.00 40.25 264 LEU A O 1
ATOM 2027 N N . LYS A 1 265 ? -5.792 -26.120 -24.861 1.00 46.12 265 LYS A N 1
ATOM 2028 C CA . LYS A 1 265 ? -6.759 -26.130 -25.969 1.00 46.12 265 LYS A CA 1
ATOM 2029 C C . LYS A 1 265 ? -6.158 -25.590 -27.267 1.00 46.12 265 LYS A C 1
ATOM 2031 O O . LYS A 1 265 ? -6.403 -26.165 -28.323 1.00 46.12 265 LYS A O 1
ATOM 2036 N N . ALA A 1 266 ? -5.348 -24.535 -27.203 1.00 45.34 266 ALA A N 1
ATOM 2037 C CA . ALA A 1 266 ? -4.659 -23.976 -28.365 1.00 45.34 266 ALA A CA 1
ATOM 2038 C C . ALA A 1 266 ? -3.579 -24.928 -28.903 1.00 45.34 266 ALA A C 1
ATOM 2040 O O . ALA A 1 266 ? -3.493 -25.136 -30.111 1.00 45.34 266 ALA A O 1
ATOM 2041 N N . ALA A 1 267 ? -2.805 -25.564 -28.019 1.00 45.81 267 ALA A N 1
ATOM 2042 C CA . ALA A 1 267 ? -1.819 -26.576 -28.389 1.00 45.81 267 ALA A CA 1
ATOM 2043 C C . ALA A 1 267 ? -2.483 -27.833 -28.976 1.00 45.81 267 ALA A C 1
ATOM 2045 O O . ALA A 1 267 ? -2.025 -28.345 -29.996 1.00 45.81 267 ALA A O 1
ATOM 2046 N N . ALA A 1 268 ? -3.599 -28.290 -28.396 1.00 50.34 268 ALA A N 1
ATOM 2047 C CA . ALA A 1 268 ? -4.391 -29.390 -28.942 1.00 50.34 268 ALA A CA 1
ATOM 2048 C C . ALA A 1 268 ? -4.988 -29.039 -30.316 1.00 50.34 268 ALA A C 1
ATOM 2050 O O . ALA A 1 268 ? -4.918 -29.848 -31.239 1.00 50.34 268 ALA A O 1
ATOM 2051 N N . GLY A 1 269 ? -5.511 -27.820 -30.486 1.00 45.75 269 GLY A N 1
ATOM 2052 C CA . GLY A 1 269 ? -6.028 -27.332 -31.766 1.00 45.75 269 GLY A CA 1
ATOM 2053 C C . GLY A 1 269 ? -4.952 -27.239 -32.852 1.00 45.75 269 GLY A C 1
ATOM 2054 O O . GLY A 1 269 ? -5.180 -27.668 -33.982 1.00 45.75 269 GLY A O 1
ATOM 2055 N N . ALA A 1 270 ? -3.755 -26.756 -32.509 1.00 51.72 270 ALA A N 1
ATOM 2056 C CA . ALA A 1 270 ? -2.621 -26.692 -33.430 1.00 51.72 270 ALA A CA 1
ATOM 2057 C C . ALA A 1 270 ? -2.100 -28.089 -33.811 1.00 51.72 270 ALA A C 1
ATOM 2059 O O . ALA A 1 270 ? -1.834 -28.348 -34.983 1.00 51.72 270 ALA A O 1
ATOM 2060 N N . ALA A 1 271 ? -2.011 -29.014 -32.849 1.00 53.62 271 ALA A N 1
ATOM 2061 C CA . ALA A 1 271 ? -1.599 -30.393 -33.106 1.00 53.62 271 ALA A CA 1
ATOM 2062 C C . ALA A 1 271 ? -2.599 -31.136 -34.011 1.00 53.62 271 ALA A C 1
ATOM 2064 O O . ALA A 1 271 ? -2.187 -31.807 -34.958 1.00 53.62 271 ALA A O 1
ATOM 2065 N N . LEU A 1 272 ? -3.905 -30.965 -33.777 1.00 52.66 272 LEU A N 1
ATOM 2066 C CA . LEU A 1 272 ? -4.963 -31.530 -34.622 1.00 52.66 272 LEU A CA 1
ATOM 2067 C C . LEU A 1 272 ? -4.958 -30.926 -36.033 1.00 52.66 272 LEU A C 1
ATOM 2069 O O . LEU A 1 272 ? -5.101 -31.659 -37.011 1.00 52.66 272 LEU A O 1
ATOM 2073 N N . GLY A 1 273 ? -4.728 -29.614 -36.156 1.00 52.00 273 GLY A N 1
ATOM 2074 C CA . GLY A 1 273 ? -4.590 -28.937 -37.447 1.00 52.00 273 GLY A CA 1
ATOM 2075 C C . GLY A 1 273 ? -3.392 -29.443 -38.258 1.00 52.00 273 GLY A C 1
ATOM 2076 O O . GLY A 1 273 ? -3.535 -29.764 -39.438 1.00 52.00 273 GLY A O 1
ATOM 2077 N N . CYS A 1 274 ? -2.226 -29.598 -37.623 1.00 57.34 274 CYS A N 1
ATOM 2078 C CA . CYS A 1 274 ? -1.030 -30.151 -38.263 1.00 57.34 274 CYS A CA 1
ATOM 2079 C C . CYS A 1 274 ? -1.209 -31.623 -38.664 1.00 57.34 274 CYS A C 1
ATOM 2081 O O . CYS A 1 274 ? -0.789 -32.015 -39.754 1.00 57.34 274 CYS A O 1
ATOM 2083 N N . ALA A 1 275 ? -1.870 -32.429 -37.827 1.00 58.94 275 ALA A N 1
ATOM 2084 C CA . ALA A 1 275 ? -2.173 -33.824 -38.138 1.00 58.94 275 ALA A CA 1
ATOM 2085 C C . ALA A 1 275 ? -3.140 -33.951 -39.327 1.00 58.94 275 ALA A C 1
ATOM 2087 O O . ALA A 1 275 ? -2.893 -34.748 -40.231 1.00 58.94 275 ALA A O 1
ATOM 2088 N N . ALA A 1 276 ? -4.192 -33.128 -39.382 1.00 61.00 276 ALA A N 1
ATOM 2089 C CA . ALA A 1 276 ? -5.135 -33.102 -40.501 1.00 61.00 276 ALA A CA 1
ATOM 2090 C C . ALA A 1 276 ? -4.467 -32.659 -41.815 1.00 61.00 276 ALA A C 1
ATOM 2092 O O . ALA A 1 276 ? -4.727 -33.238 -42.872 1.00 61.00 276 ALA A O 1
ATOM 2093 N N . LEU A 1 277 ? -3.558 -31.680 -41.752 1.00 61.09 277 LEU A N 1
ATOM 2094 C CA . LEU A 1 277 ? -2.796 -31.220 -42.914 1.00 61.09 277 LEU A CA 1
ATOM 2095 C C . LEU A 1 277 ? -1.839 -32.308 -43.428 1.00 61.09 277 LEU A C 1
ATOM 2097 O O . LEU A 1 277 ? -1.786 -32.569 -44.630 1.00 61.09 277 LEU A O 1
ATOM 2101 N N . ALA A 1 278 ? -1.128 -32.989 -42.523 1.00 64.31 278 ALA A N 1
ATOM 2102 C CA . ALA A 1 278 ? -0.241 -34.099 -42.864 1.00 64.31 278 ALA A CA 1
ATOM 2103 C C . ALA A 1 278 ? -1.012 -35.280 -43.480 1.00 64.31 278 ALA A C 1
ATOM 2105 O O . ALA A 1 278 ? -0.573 -35.841 -44.489 1.00 64.31 278 ALA A O 1
ATOM 2106 N N . LEU A 1 279 ? -2.192 -35.608 -42.940 1.00 63.75 279 LEU A N 1
ATOM 2107 C CA . LEU A 1 279 ? -3.070 -36.646 -43.487 1.00 63.75 279 LEU A CA 1
ATOM 2108 C C . LEU A 1 279 ? -3.585 -36.267 -44.885 1.00 63.75 279 LEU A C 1
ATOM 2110 O O . LEU A 1 279 ? -3.557 -37.090 -45.799 1.00 63.75 279 LEU A O 1
ATOM 2114 N N . GLY A 1 280 ? -3.993 -35.009 -45.080 1.00 60.81 280 GLY A N 1
ATOM 2115 C CA . GLY A 1 280 ? -4.450 -34.493 -46.372 1.00 60.81 280 GLY A CA 1
ATOM 2116 C C . GLY A 1 280 ? -3.357 -34.492 -47.447 1.00 60.81 280 GLY A C 1
ATOM 2117 O O . GLY A 1 280 ? -3.625 -34.815 -48.607 1.00 60.81 280 GLY A O 1
ATOM 2118 N N . ILE A 1 281 ? -2.109 -34.195 -47.072 1.00 62.94 281 ILE A N 1
ATOM 2119 C CA . ILE A 1 281 ? -0.946 -34.261 -47.972 1.00 62.94 281 ILE A CA 1
ATOM 2120 C C . ILE A 1 281 ? -0.606 -35.719 -48.323 1.00 62.94 281 ILE A C 1
ATOM 2122 O O . ILE A 1 281 ? -0.332 -36.023 -49.488 1.00 62.94 281 ILE A O 1
ATOM 2126 N N . ALA A 1 282 ? -0.665 -36.635 -47.353 1.00 58.31 282 ALA A N 1
ATOM 2127 C CA . ALA A 1 282 ? -0.417 -38.060 -47.575 1.00 58.31 282 ALA A CA 1
ATOM 2128 C C . ALA A 1 282 ? -1.484 -38.709 -48.479 1.00 58.31 282 ALA A C 1
ATOM 2130 O O . ALA A 1 282 ? -1.145 -39.464 -49.393 1.00 58.31 282 ALA A O 1
ATOM 2131 N N . LEU A 1 283 ? -2.761 -38.360 -48.287 1.00 53.84 283 LEU A N 1
ATOM 2132 C CA . LEU A 1 283 ? -3.872 -38.805 -49.137 1.00 53.84 283 LEU A CA 1
ATOM 2133 C C . LEU A 1 283 ? -3.757 -38.256 -50.566 1.00 53.84 283 LEU A C 1
ATOM 2135 O O . LEU A 1 283 ? -3.897 -39.019 -51.520 1.00 53.84 283 LEU A O 1
ATOM 2139 N N . LYS A 1 284 ? -3.400 -36.975 -50.744 1.00 55.28 284 LYS A N 1
ATOM 2140 C CA . LYS A 1 284 ? -3.152 -36.397 -52.081 1.00 55.28 284 LYS A CA 1
ATOM 2141 C C . LYS A 1 284 ? -1.981 -37.050 -52.823 1.00 55.28 284 LYS A C 1
ATOM 2143 O O . LYS A 1 284 ? -2.012 -37.105 -54.049 1.00 55.28 284 LYS A O 1
ATOM 2148 N N . ARG A 1 285 ? -0.958 -37.541 -52.113 1.00 53.72 285 ARG A N 1
ATOM 2149 C CA . ARG A 1 285 ? 0.162 -38.282 -52.723 1.00 53.72 285 ARG A CA 1
ATOM 2150 C C . ARG A 1 285 ? -0.221 -39.697 -53.159 1.00 53.72 285 ARG A C 1
ATOM 2152 O O . ARG A 1 285 ? 0.293 -40.143 -54.175 1.00 53.72 285 ARG A O 1
ATOM 2159 N N . ARG A 1 286 ? -1.130 -40.379 -52.452 1.00 51.62 286 ARG A N 1
ATOM 2160 C CA . ARG A 1 286 ? -1.604 -41.724 -52.839 1.00 51.62 286 ARG A CA 1
ATOM 2161 C C . ARG A 1 286 ? -2.525 -41.743 -54.059 1.00 51.62 286 ARG A C 1
ATOM 2163 O O . ARG A 1 286 ? -2.572 -42.756 -54.728 1.00 51.62 286 ARG A O 1
ATOM 2170 N N . VAL A 1 287 ? -3.233 -40.652 -54.353 1.00 51.31 287 VAL A N 1
ATOM 2171 C CA . VAL A 1 287 ? -4.135 -40.558 -55.524 1.00 51.31 287 VAL A CA 1
ATOM 2172 C C . VAL A 1 287 ? -3.378 -40.200 -56.819 1.00 51.31 287 VAL A C 1
ATOM 2174 O O . VAL A 1 287 ? -3.954 -40.206 -57.900 1.00 51.31 287 VAL A O 1
ATOM 2177 N N . ARG A 1 288 ? -2.081 -39.868 -56.728 1.00 46.41 288 ARG A N 1
ATOM 2178 C CA . ARG A 1 288 ? -1.213 -39.525 -57.874 1.00 46.41 288 ARG A CA 1
ATOM 2179 C C . ARG A 1 288 ? -0.215 -40.630 -58.264 1.00 46.41 288 ARG A C 1
ATOM 2181 O O . ARG A 1 288 ? 0.621 -40.375 -59.127 1.00 46.41 288 ARG A O 1
ATOM 2188 N N . LEU A 1 289 ? -0.287 -41.800 -57.630 1.00 42.62 289 LEU A N 1
ATOM 2189 C CA . LEU A 1 289 ? 0.408 -43.034 -58.021 1.00 42.62 289 LEU A CA 1
ATOM 2190 C C . LEU A 1 289 ? -0.621 -44.000 -58.607 1.00 42.62 289 LEU A C 1
ATOM 2192 O O . LEU A 1 289 ? -0.254 -44.704 -59.567 1.00 42.62 289 LEU A O 1
#

Foldseek 3Di:
DDDAPNDDDPADFDKDFDADPQQATQAIATDPPHCHHPNFRDPRVVLRVLQCVQRGRHHLLCLCVVDVACVSSLFRNVSLVSVQVNLLVVVCVVVVHPDADWDKDWDWDADPQGIKIWIWIDRRNDIKIKIKDWGAPDQFDADPLLFGQWGFTWIWMDIPNHTQDTDTQGHRGRVSLLVVQQVRLVSNVVVVCVVVVVPVRNPNDCSNVVSLVRRLNSSQVVDDDDPSNVNSSLSSQCCVQPVVVHHHGPSSVVVVVVVVVVVVVVVVVVVVVVVVVVVVVVVVVVVVD

pLDDT: mean 72.49, std 16.66, range [32.09, 95.5]